Protein AF-A0A7S2VY07-F1 (afdb_monomer_lite)

Sequence (343 aa):
AQTAAVAPPAATREHVEETNREYEIMVRDHERALADALAREEQRKKDVAEFIALVCDGSYDGPERRRVKTSDDMFWIPCAWLESYLTDVDVDVPNAHAFNDVRCEHGNLDPIAAREKCTRVPAEAWNFIRGGVAGDVSGFRDSDICAECISAFAAARMAQLQVDSTRDIMRSTYAAWTRAEIGDKTHAEFLASGAVRHVATSFLQRWLKWDSSKASFNWGLGPTKPIACQHDMLRPNAPTTLIPHVMFCHFRDSAPAETVLVHDFALETSAVCEMCCEERSVHASVVKAQDTELLRLVQAAPSIVTREPVIVVVGNAYVGLSSRFIEEWRAYVTNVRRQSNIL

Radius of gyration: 42.51 Å; chains: 1; bounding box: 115×39×119 Å

Structure (mmCIF, N/CA/C/O backbone):
data_AF-A0A7S2VY07-F1
#
_entry.id   AF-A0A7S2VY07-F1
#
loop_
_atom_site.group_PDB
_atom_site.id
_atom_site.type_symbol
_atom_site.label_atom_id
_atom_site.label_alt_id
_atom_site.label_comp_id
_atom_site.label_asym_id
_atom_site.label_entity_id
_atom_site.label_seq_id
_atom_site.pdbx_PDB_ins_code
_atom_site.Cartn_x
_atom_site.Cartn_y
_atom_site.Cartn_z
_atom_site.occupancy
_atom_site.B_iso_or_equiv
_atom_site.auth_seq_id
_atom_site.auth_comp_id
_atom_site.auth_asym_id
_atom_site.auth_atom_id
_atom_site.pdbx_PDB_model_num
ATOM 1 N N . ALA A 1 1 ? 81.105 5.060 -3.856 1.00 45.25 1 ALA A N 1
ATOM 2 C CA . ALA A 1 1 ? 80.903 4.350 -5.132 1.00 45.25 1 ALA A CA 1
ATOM 3 C C . ALA A 1 1 ? 79.582 4.824 -5.721 1.00 45.25 1 ALA A C 1
ATOM 5 O O . ALA A 1 1 ? 78.536 4.473 -5.196 1.00 45.25 1 ALA A O 1
ATOM 6 N N . GLN A 1 2 ? 79.631 5.721 -6.708 1.00 45.28 2 GLN A N 1
ATOM 7 C CA . GLN A 1 2 ? 78.449 6.140 -7.463 1.00 45.28 2 GLN A CA 1
ATOM 8 C C . GLN A 1 2 ? 78.191 5.069 -8.523 1.00 45.28 2 GLN A C 1
ATOM 10 O O . GLN A 1 2 ? 79.026 4.848 -9.397 1.00 45.28 2 GLN A O 1
ATOM 15 N N . THR A 1 3 ? 77.081 4.350 -8.397 1.00 44.91 3 THR A N 1
ATOM 16 C CA . THR A 1 3 ? 76.608 3.398 -9.402 1.00 44.91 3 THR A CA 1
ATOM 17 C C . THR A 1 3 ? 76.177 4.178 -10.639 1.00 44.91 3 THR A C 1
ATOM 19 O O . THR A 1 3 ? 75.109 4.787 -10.651 1.00 44.91 3 THR A O 1
ATOM 22 N N . ALA A 1 4 ? 77.032 4.198 -11.661 1.00 53.72 4 ALA A N 1
ATOM 23 C CA . ALA A 1 4 ? 76.689 4.718 -12.975 1.00 53.72 4 ALA A CA 1
ATOM 24 C C . ALA A 1 4 ? 75.590 3.831 -13.576 1.00 53.72 4 ALA A C 1
ATOM 26 O O . ALA A 1 4 ? 75.801 2.637 -13.794 1.00 53.72 4 ALA A O 1
ATOM 27 N N . ALA A 1 5 ? 74.408 4.406 -13.795 1.00 55.03 5 ALA A N 1
ATOM 28 C CA . ALA A 1 5 ? 73.323 3.742 -14.499 1.00 55.03 5 ALA A CA 1
ATOM 29 C C . ALA A 1 5 ? 73.792 3.425 -15.926 1.00 55.03 5 ALA A C 1
ATOM 31 O O . ALA A 1 5 ? 74.046 4.327 -16.724 1.00 55.03 5 ALA A O 1
ATOM 32 N N . VAL A 1 6 ? 73.963 2.137 -16.219 1.00 61.22 6 VAL A N 1
ATOM 33 C CA . VAL A 1 6 ? 74.302 1.651 -17.556 1.00 61.22 6 VAL A CA 1
ATOM 34 C C . VAL A 1 6 ? 73.111 1.952 -18.462 1.00 61.22 6 VAL A C 1
ATOM 36 O O . VAL A 1 6 ? 72.011 1.454 -18.226 1.00 61.22 6 VAL A O 1
ATOM 39 N N . ALA A 1 7 ? 73.318 2.808 -19.464 1.00 60.78 7 ALA A N 1
ATOM 40 C CA . ALA A 1 7 ? 72.291 3.115 -20.448 1.00 60.78 7 ALA A CA 1
ATOM 41 C C . ALA A 1 7 ? 71.903 1.829 -21.206 1.00 60.78 7 ALA A C 1
ATOM 43 O O . ALA A 1 7 ? 72.795 1.054 -21.569 1.00 60.78 7 ALA A O 1
ATOM 44 N N . PRO A 1 8 ? 70.602 1.576 -21.434 1.00 61.97 8 PRO A N 1
ATOM 45 C CA . PRO A 1 8 ? 70.158 0.367 -22.112 1.00 61.97 8 PRO A CA 1
ATOM 46 C C . PRO A 1 8 ? 70.745 0.283 -23.534 1.00 61.97 8 PRO A C 1
ATOM 48 O O . PRO A 1 8 ? 70.949 1.322 -24.172 1.00 61.97 8 PRO A O 1
ATOM 51 N N . PRO A 1 9 ? 71.014 -0.933 -24.051 1.00 72.06 9 PRO A N 1
ATOM 52 C CA . PRO A 1 9 ? 71.515 -1.133 -25.410 1.00 72.06 9 PRO A CA 1
ATOM 53 C C . PRO A 1 9 ? 70.635 -0.419 -26.447 1.00 72.06 9 PRO A C 1
ATOM 55 O O . PRO A 1 9 ? 69.409 -0.429 -26.326 1.00 72.06 9 PRO A O 1
ATOM 58 N N . ALA A 1 10 ? 71.241 0.168 -27.483 1.00 69.19 10 ALA A N 1
ATOM 59 C CA . ALA A 1 10 ? 70.529 0.954 -28.500 1.00 69.19 10 ALA A CA 1
ATOM 60 C C . ALA A 1 10 ? 69.347 0.197 -29.145 1.00 69.19 10 ALA A C 1
ATOM 62 O O . ALA A 1 10 ? 68.280 0.777 -29.317 1.00 69.19 10 ALA A O 1
ATOM 63 N N . ALA A 1 11 ? 69.497 -1.111 -29.381 1.00 67.56 11 ALA A N 1
ATOM 64 C CA . ALA A 1 11 ? 68.447 -1.973 -29.931 1.00 67.56 11 ALA A CA 1
ATOM 65 C C . ALA A 1 11 ? 67.203 -2.085 -29.023 1.00 67.56 11 ALA A C 1
ATOM 67 O O . ALA A 1 11 ? 66.073 -2.089 -29.498 1.00 67.56 11 ALA A O 1
ATOM 68 N N . THR A 1 12 ? 67.388 -2.122 -27.699 1.00 71.44 12 THR A N 1
ATOM 69 C CA . THR A 1 12 ? 66.274 -2.115 -26.730 1.00 71.44 12 THR A CA 1
ATOM 70 C C . THR A 1 12 ? 65.539 -0.779 -26.705 1.00 71.44 12 THR A C 1
ATOM 72 O O . THR A 1 12 ? 64.337 -0.747 -26.470 1.00 71.44 12 THR A O 1
ATOM 75 N N . ARG A 1 13 ? 66.246 0.329 -26.948 1.00 77.12 13 ARG A N 1
ATOM 76 C CA . ARG A 1 13 ? 65.636 1.660 -27.010 1.00 77.12 13 ARG A CA 1
ATOM 77 C C . ARG A 1 13 ? 64.812 1.839 -28.287 1.00 77.12 13 ARG A C 1
ATOM 79 O O . ARG A 1 13 ? 63.708 2.358 -28.211 1.00 77.12 13 ARG A O 1
ATOM 86 N N . GLU A 1 14 ? 65.317 1.361 -29.419 1.00 83.50 14 GLU A N 1
ATOM 87 C CA . GLU A 1 14 ? 64.608 1.388 -30.703 1.00 83.50 14 GLU A CA 1
ATOM 88 C C . GLU A 1 14 ? 63.307 0.572 -30.660 1.00 83.50 14 GLU A C 1
ATOM 90 O O . GLU A 1 14 ? 62.260 1.078 -31.049 1.00 83.50 14 GLU A O 1
ATOM 95 N N . HIS A 1 15 ? 63.336 -0.630 -30.075 1.00 82.75 15 HIS A N 1
ATOM 96 C CA . HIS A 1 15 ? 62.138 -1.461 -29.910 1.00 82.75 15 HIS A CA 1
ATOM 97 C C . HIS A 1 15 ? 61.072 -0.816 -29.007 1.00 82.75 15 HIS A C 1
ATOM 99 O O . HIS A 1 15 ? 59.877 -0.888 -29.292 1.00 82.75 15 HIS A O 1
ATOM 105 N N . VAL A 1 16 ? 61.492 -0.145 -27.928 1.00 82.94 16 VAL A N 1
ATOM 106 C CA . VAL A 1 16 ? 60.577 0.616 -27.060 1.00 82.94 16 VAL A CA 1
ATOM 107 C C . VAL A 1 16 ? 59.991 1.818 -27.805 1.00 82.94 16 VAL A C 1
ATOM 109 O O . VAL A 1 16 ? 58.803 2.095 -27.677 1.00 82.94 16 VAL A O 1
ATOM 112 N N . GLU A 1 17 ? 60.794 2.524 -28.604 1.00 87.81 17 GLU A N 1
ATOM 113 C CA . GLU A 1 17 ? 60.323 3.647 -29.421 1.00 87.81 17 GLU A CA 1
ATOM 114 C C . GLU A 1 17 ? 59.336 3.193 -30.514 1.00 87.81 17 GLU A C 1
ATOM 116 O O . GLU A 1 17 ? 58.351 3.885 -30.760 1.00 87.81 17 GLU A O 1
ATOM 121 N N . GLU A 1 18 ? 59.548 2.029 -31.132 1.00 90.38 18 GLU A N 1
ATOM 122 C CA . GLU A 1 18 ? 58.620 1.414 -32.092 1.00 90.38 18 GLU A CA 1
ATOM 123 C C . GLU A 1 18 ? 57.301 0.996 -31.429 1.00 90.38 18 GLU A C 1
ATOM 125 O O . GLU A 1 18 ? 56.233 1.420 -31.868 1.00 90.38 18 GLU A O 1
ATOM 130 N N . THR A 1 19 ? 57.373 0.283 -30.302 1.00 89.06 19 THR A N 1
ATOM 131 C CA . THR A 1 19 ? 56.190 -0.132 -29.527 1.00 89.06 19 THR A CA 1
ATOM 132 C C . THR A 1 19 ? 55.370 1.077 -29.063 1.00 89.06 19 THR A C 1
ATOM 134 O O . THR A 1 19 ? 54.141 1.071 -29.127 1.00 89.06 19 THR A O 1
ATOM 137 N N . ASN A 1 20 ? 56.033 2.156 -28.635 1.00 90.81 20 ASN A N 1
ATOM 138 C CA . ASN A 1 20 ? 55.348 3.391 -28.256 1.00 90.81 20 ASN A CA 1
ATOM 139 C C . ASN A 1 20 ? 54.635 4.038 -29.453 1.00 90.81 20 ASN A C 1
ATOM 141 O O . ASN A 1 20 ? 53.517 4.520 -29.295 1.00 90.81 20 ASN A O 1
ATOM 145 N N . ARG A 1 21 ? 55.229 4.018 -30.656 1.00 92.75 21 ARG A N 1
ATOM 146 C CA . ARG A 1 21 ? 54.566 4.524 -31.873 1.00 92.75 21 ARG A CA 1
ATOM 147 C C . ARG A 1 21 ? 53.347 3.687 -32.245 1.00 92.75 21 ARG A C 1
ATOM 149 O O . ARG A 1 21 ? 52.322 4.259 -32.602 1.00 92.75 21 ARG A O 1
ATOM 156 N N . GLU A 1 22 ? 53.438 2.363 -32.152 1.00 92.25 22 GLU A N 1
ATOM 157 C CA . GLU A 1 22 ? 52.293 1.472 -32.379 1.00 92.25 22 GLU A CA 1
ATOM 158 C C . GLU A 1 22 ? 51.171 1.748 -31.375 1.00 92.25 22 GLU A C 1
ATOM 160 O O . GLU A 1 22 ? 50.008 1.873 -31.760 1.00 92.25 22 GLU A O 1
ATOM 165 N N . TYR A 1 23 ? 51.518 1.938 -30.100 1.00 91.81 23 TYR A N 1
ATOM 166 C CA . TYR A 1 23 ? 50.556 2.301 -29.065 1.00 91.81 23 TYR A CA 1
ATOM 167 C C . TYR A 1 23 ? 49.892 3.655 -29.339 1.00 91.81 23 TYR A C 1
ATOM 169 O O . TYR A 1 23 ? 48.673 3.773 -29.244 1.00 91.81 23 TYR A O 1
ATOM 177 N N . GLU A 1 24 ? 50.655 4.671 -29.746 1.00 93.56 24 GLU A N 1
ATOM 178 C CA . GLU A 1 24 ? 50.097 5.970 -30.131 1.00 93.56 24 GLU A CA 1
ATOM 179 C C . GLU A 1 24 ? 49.146 5.878 -31.331 1.00 93.56 24 GLU A C 1
ATOM 181 O O . GLU A 1 24 ? 48.150 6.600 -31.374 1.00 93.56 24 GLU A O 1
ATOM 186 N N . ILE A 1 25 ? 49.438 5.011 -32.306 1.00 93.19 25 ILE A N 1
ATOM 187 C CA . ILE A 1 25 ? 48.549 4.764 -33.448 1.00 93.19 25 ILE A CA 1
ATOM 188 C C . ILE A 1 25 ? 47.255 4.102 -32.965 1.00 93.19 25 ILE A C 1
ATOM 190 O O . ILE A 1 25 ? 46.179 4.610 -33.272 1.00 93.19 25 ILE A O 1
ATOM 194 N N . MET A 1 26 ? 47.344 3.048 -32.147 1.00 90.94 26 MET A N 1
ATOM 195 C CA . MET A 1 26 ? 46.163 2.383 -31.585 1.00 90.94 26 MET A CA 1
ATOM 196 C C . MET A 1 26 ? 45.294 3.335 -30.758 1.00 90.94 26 MET A C 1
ATOM 198 O O . MET A 1 26 ? 44.072 3.299 -30.878 1.00 90.94 26 MET A O 1
ATOM 202 N N . VAL A 1 27 ? 45.901 4.205 -29.943 1.00 91.56 27 VAL A N 1
ATOM 203 C CA . VAL A 1 27 ? 45.165 5.207 -29.157 1.00 91.56 27 VAL A CA 1
ATOM 204 C C . VAL A 1 27 ? 44.449 6.191 -30.078 1.00 91.56 27 VAL A C 1
ATOM 206 O O . VAL A 1 27 ? 43.255 6.408 -29.905 1.00 91.56 27 VAL A O 1
ATOM 209 N N . ARG A 1 28 ? 45.123 6.729 -31.104 1.00 92.69 28 ARG A N 1
ATOM 210 C CA . ARG A 1 28 ? 44.494 7.649 -32.070 1.00 92.69 28 ARG A CA 1
ATOM 211 C C . ARG A 1 28 ? 43.379 6.988 -32.879 1.00 92.69 28 ARG A C 1
ATOM 213 O O . ARG A 1 28 ? 42.402 7.647 -33.234 1.00 92.69 28 ARG A O 1
ATOM 220 N N . ASP A 1 29 ? 43.520 5.709 -33.207 1.00 91.94 29 ASP A N 1
ATOM 221 C CA . ASP A 1 29 ? 42.485 4.945 -33.906 1.00 91.94 29 ASP A CA 1
ATOM 222 C C . ASP A 1 29 ? 41.286 4.677 -32.994 1.00 91.94 29 ASP A C 1
ATOM 224 O O . ASP A 1 29 ? 40.144 4.845 -33.420 1.00 91.94 29 ASP A O 1
ATOM 228 N N . HIS A 1 30 ? 41.531 4.358 -31.722 1.00 87.88 30 HIS A N 1
ATOM 229 C CA . HIS A 1 30 ? 40.484 4.199 -30.719 1.00 87.88 30 HIS A CA 1
ATOM 230 C C . HIS A 1 30 ? 39.742 5.514 -30.440 1.00 87.88 30 HIS A C 1
ATOM 232 O O . HIS A 1 30 ? 38.514 5.529 -30.419 1.00 87.88 30 HIS A O 1
ATOM 238 N N . GLU A 1 31 ? 40.461 6.629 -30.289 1.00 90.69 31 GLU A N 1
ATOM 239 C CA . GLU A 1 31 ? 39.874 7.961 -30.096 1.00 90.69 31 GLU A CA 1
ATOM 240 C C . GLU A 1 31 ? 39.005 8.381 -31.288 1.00 90.69 31 GLU A C 1
ATOM 242 O O . GLU A 1 31 ? 37.910 8.911 -31.095 1.00 90.69 31 GLU A O 1
ATOM 247 N N . ARG A 1 32 ? 39.450 8.101 -32.522 1.00 90.88 32 ARG A N 1
ATOM 248 C CA . ARG A 1 32 ? 38.643 8.336 -33.730 1.00 90.88 32 ARG A CA 1
ATOM 249 C C . ARG A 1 32 ? 37.395 7.462 -33.763 1.00 90.88 32 ARG A C 1
ATOM 251 O O . ARG A 1 32 ? 36.308 7.983 -33.983 1.00 90.88 32 ARG A O 1
ATOM 258 N N . ALA A 1 33 ? 37.534 6.164 -33.493 1.00 86.00 33 ALA A N 1
ATOM 259 C CA . ALA A 1 33 ? 36.398 5.248 -33.450 1.00 86.00 33 ALA A CA 1
ATOM 260 C C . ALA A 1 33 ? 35.363 5.661 -32.388 1.00 86.00 33 ALA A C 1
ATOM 262 O O . ALA A 1 33 ? 34.161 5.601 -32.646 1.00 86.00 33 ALA A O 1
ATOM 263 N N . LEU A 1 34 ? 35.822 6.129 -31.222 1.00 86.19 34 LEU A N 1
ATOM 264 C CA . LEU A 1 34 ? 34.963 6.642 -30.156 1.00 86.19 34 LEU A CA 1
ATOM 265 C C . LEU A 1 34 ? 34.236 7.927 -30.578 1.00 86.19 34 LEU A C 1
ATOM 267 O O . LEU A 1 34 ? 33.032 8.043 -30.361 1.00 86.19 34 LEU A O 1
ATOM 271 N N . ALA A 1 35 ? 34.939 8.876 -31.202 1.00 87.38 35 ALA A N 1
ATOM 272 C CA . ALA A 1 35 ? 34.332 10.110 -31.698 1.00 87.38 35 ALA A CA 1
ATOM 273 C C . ALA A 1 35 ? 33.261 9.835 -32.769 1.00 87.38 35 ALA A C 1
ATOM 275 O O . ALA A 1 35 ? 32.173 10.409 -32.714 1.00 87.38 35 ALA A O 1
ATOM 276 N N . ASP A 1 36 ? 33.537 8.914 -33.696 1.00 86.31 36 ASP A N 1
ATOM 277 C CA . ASP A 1 36 ? 32.582 8.503 -34.726 1.00 86.31 36 ASP A CA 1
ATOM 278 C C . ASP A 1 36 ? 31.354 7.806 -34.117 1.00 86.31 36 ASP A C 1
ATOM 280 O O . ASP A 1 36 ? 30.229 8.043 -34.559 1.00 86.31 36 ASP A O 1
ATOM 284 N N . ALA A 1 37 ? 31.541 6.969 -33.090 1.00 82.44 37 ALA A N 1
ATOM 285 C CA . ALA A 1 37 ? 30.440 6.318 -32.381 1.00 82.44 37 ALA A CA 1
ATOM 286 C C . ALA A 1 37 ? 29.533 7.338 -31.669 1.00 82.44 37 ALA A C 1
ATOM 288 O O . ALA A 1 37 ? 28.316 7.297 -31.851 1.00 82.44 37 ALA A O 1
ATOM 289 N N . LEU A 1 38 ? 30.118 8.301 -30.946 1.00 84.44 38 LEU A N 1
ATOM 290 C CA . LEU A 1 38 ? 29.376 9.374 -30.271 1.00 84.44 38 LEU A CA 1
ATOM 291 C C . LEU A 1 38 ? 28.613 10.266 -31.263 1.00 84.44 38 LEU A C 1
ATOM 293 O O . LEU A 1 38 ? 27.472 10.644 -31.008 1.00 84.44 38 LEU A O 1
ATOM 297 N N . ALA A 1 39 ? 29.204 10.574 -32.421 1.00 85.38 39 ALA A N 1
ATOM 298 C CA . ALA A 1 39 ? 28.528 11.349 -33.460 1.00 85.38 39 ALA A CA 1
ATOM 299 C C . ALA A 1 39 ? 27.317 10.599 -34.045 1.00 85.38 39 ALA A C 1
ATOM 301 O O . ALA A 1 39 ? 26.263 11.200 -34.269 1.00 85.38 39 ALA A O 1
ATOM 302 N N . ARG A 1 40 ? 27.437 9.280 -34.259 1.00 83.50 40 ARG A N 1
ATOM 303 C CA . ARG A 1 40 ? 26.313 8.433 -34.695 1.00 83.50 40 ARG A CA 1
ATOM 304 C C . ARG A 1 40 ? 25.205 8.370 -33.643 1.00 83.50 40 ARG A C 1
ATOM 306 O O . ARG A 1 40 ? 24.032 8.432 -34.004 1.00 83.50 40 ARG A O 1
ATOM 313 N N . GLU A 1 41 ? 25.572 8.269 -32.369 1.00 82.62 41 GLU A N 1
ATOM 314 C CA . GLU A 1 41 ? 24.640 8.291 -31.239 1.00 82.62 41 GLU A CA 1
ATOM 315 C C . GLU A 1 41 ? 23.845 9.606 -31.202 1.00 82.62 41 GLU A C 1
ATOM 317 O O . GLU A 1 41 ? 22.613 9.605 -31.162 1.00 82.62 41 GLU A O 1
ATOM 322 N N . GLU A 1 42 ? 24.541 10.743 -31.269 1.00 85.25 42 GLU A N 1
ATOM 323 C CA . GLU A 1 42 ? 23.912 12.063 -31.246 1.00 85.25 42 GLU A CA 1
ATOM 324 C C . GLU A 1 42 ? 22.983 12.273 -32.448 1.00 85.25 42 GLU A C 1
ATOM 326 O O . GLU A 1 42 ? 21.879 12.803 -32.291 1.00 85.25 42 GLU A O 1
ATOM 331 N N . GLN A 1 43 ? 23.390 11.818 -33.636 1.00 84.00 43 GLN A N 1
ATOM 332 C CA . GLN A 1 43 ? 22.547 11.885 -34.825 1.00 84.00 43 GLN A CA 1
ATOM 333 C C . GLN A 1 43 ? 21.283 11.032 -34.668 1.00 84.00 43 GLN A C 1
ATOM 335 O O . GLN A 1 43 ? 20.186 11.530 -34.903 1.00 84.00 43 GLN A O 1
ATOM 340 N N . ARG A 1 44 ? 21.401 9.792 -34.177 1.00 81.56 44 ARG A N 1
ATOM 341 C CA . ARG A 1 44 ? 20.243 8.912 -33.948 1.00 81.56 44 ARG A CA 1
ATOM 342 C C . ARG A 1 44 ? 19.260 9.518 -32.943 1.00 81.56 44 ARG A C 1
ATOM 344 O O . ARG A 1 44 ? 18.051 9.476 -33.164 1.00 81.56 44 ARG A O 1
ATOM 351 N N . LYS A 1 45 ? 19.762 10.124 -31.860 1.00 81.94 45 LYS A N 1
ATOM 352 C CA . LYS A 1 45 ? 18.930 10.856 -30.888 1.00 81.94 45 LYS A CA 1
ATOM 353 C C . LYS A 1 45 ? 18.176 12.013 -31.537 1.00 81.94 45 LYS A C 1
ATOM 355 O O . LYS A 1 45 ? 16.990 12.180 -31.258 1.00 81.94 45 LYS A O 1
ATOM 360 N N . LYS A 1 46 ? 18.843 12.788 -32.399 1.00 83.94 46 LYS A N 1
ATOM 361 C CA . LYS A 1 46 ? 18.215 13.887 -33.147 1.00 83.94 46 LYS A CA 1
ATOM 362 C C . LYS A 1 46 ? 17.137 13.374 -34.095 1.00 83.94 46 LYS A C 1
ATOM 364 O O . LYS A 1 46 ? 16.020 13.870 -34.018 1.00 83.94 46 LYS A O 1
ATOM 369 N N . ASP A 1 47 ? 17.428 12.344 -34.885 1.00 82.44 47 ASP A N 1
ATOM 370 C CA . ASP A 1 47 ? 16.488 11.780 -35.860 1.00 82.44 47 ASP A CA 1
ATOM 371 C C . ASP A 1 47 ? 15.211 11.258 -35.181 1.00 82.44 47 ASP A C 1
ATOM 373 O O . ASP A 1 47 ? 14.097 11.541 -35.621 1.00 82.44 47 ASP A O 1
ATOM 377 N N . VAL A 1 48 ? 15.355 10.529 -34.066 1.00 80.12 48 VAL A N 1
ATOM 378 C CA . VAL A 1 48 ? 14.209 10.011 -33.301 1.00 80.12 48 VAL A CA 1
ATOM 379 C C . VAL A 1 48 ? 13.412 11.150 -32.663 1.00 80.12 48 VAL A C 1
ATOM 381 O O . VAL A 1 48 ? 12.183 11.142 -32.730 1.00 80.12 48 VAL A O 1
ATOM 384 N N . ALA A 1 49 ? 14.081 12.138 -32.066 1.00 78.69 49 ALA A N 1
ATOM 385 C CA . ALA A 1 49 ? 13.409 13.279 -31.449 1.00 78.69 49 ALA A CA 1
ATOM 386 C C . ALA A 1 49 ? 12.652 14.133 -32.481 1.00 78.69 49 ALA A C 1
ATOM 388 O O . ALA A 1 49 ? 11.503 14.502 -32.241 1.00 78.69 49 ALA A O 1
ATOM 389 N N . GLU A 1 50 ? 13.263 14.407 -33.636 1.00 78.50 50 GLU A N 1
ATOM 390 C CA . GLU A 1 50 ? 12.659 15.156 -34.742 1.00 78.50 50 GLU A CA 1
ATOM 391 C C . GLU A 1 50 ? 11.467 14.401 -35.334 1.00 78.50 50 GLU A C 1
ATOM 393 O O . GLU A 1 50 ? 10.414 14.996 -35.561 1.00 78.50 50 GLU A O 1
ATOM 398 N N . PHE A 1 51 ? 11.579 13.080 -35.499 1.00 76.75 51 PHE A N 1
ATOM 399 C CA . PHE A 1 51 ? 10.474 12.260 -35.983 1.00 76.75 51 PHE A CA 1
ATOM 400 C C . PHE A 1 51 ? 9.308 12.209 -34.990 1.00 76.75 51 PHE A C 1
ATOM 402 O O . PHE A 1 51 ? 8.157 12.378 -35.387 1.00 76.75 51 PHE A O 1
ATOM 409 N N . ILE A 1 52 ? 9.581 12.024 -33.693 1.00 69.38 52 ILE A N 1
ATOM 410 C CA . ILE A 1 52 ? 8.537 12.053 -32.657 1.00 69.38 52 ILE A CA 1
ATOM 411 C C . ILE A 1 52 ? 7.864 13.427 -32.624 1.00 69.38 52 ILE A C 1
ATOM 413 O O . ILE A 1 52 ? 6.638 13.487 -32.601 1.00 69.38 52 ILE A O 1
ATOM 417 N N . ALA A 1 53 ? 8.629 14.521 -32.677 1.00 70.62 53 ALA A N 1
ATOM 418 C CA . ALA A 1 53 ? 8.075 15.872 -32.734 1.00 70.62 53 ALA A CA 1
ATOM 419 C C . ALA A 1 53 ? 7.197 16.074 -33.982 1.00 70.62 53 ALA A C 1
ATOM 421 O O . ALA A 1 53 ? 6.078 16.566 -33.873 1.00 70.62 53 ALA A O 1
ATOM 422 N N . LEU A 1 54 ? 7.647 15.611 -35.152 1.00 67.44 54 LEU A N 1
ATOM 423 C CA . LEU A 1 54 ? 6.876 15.647 -36.398 1.00 67.44 54 LEU A CA 1
ATOM 424 C C . LEU A 1 54 ? 5.546 14.889 -36.279 1.00 67.44 54 LEU A C 1
ATOM 426 O O . LEU A 1 54 ? 4.504 15.398 -36.700 1.00 67.44 54 LEU A O 1
ATOM 430 N N . VAL A 1 55 ? 5.568 13.680 -35.719 1.00 64.94 55 VAL A N 1
ATOM 431 C CA . VAL A 1 55 ? 4.364 12.854 -35.575 1.00 64.94 55 VAL A CA 1
ATOM 432 C C . VAL A 1 55 ? 3.424 13.430 -34.510 1.00 64.94 55 VAL A C 1
ATOM 434 O O . VAL A 1 55 ? 2.217 13.422 -34.721 1.00 64.94 55 VAL A O 1
ATOM 437 N N . CYS A 1 56 ? 3.942 13.971 -33.405 1.00 62.38 56 CYS A N 1
ATOM 438 C CA . CYS A 1 56 ? 3.128 14.506 -32.309 1.00 62.38 56 CYS A CA 1
ATOM 439 C C . CYS A 1 56 ? 2.539 15.903 -32.589 1.00 62.38 56 CYS A C 1
ATOM 441 O O . CYS A 1 56 ? 1.404 16.152 -32.188 1.00 62.38 56 CYS A O 1
ATOM 443 N N . ASP A 1 57 ? 3.253 16.788 -33.295 1.00 55.69 57 ASP A N 1
ATOM 444 C CA . ASP A 1 57 ? 2.799 18.165 -33.573 1.00 55.69 57 ASP A CA 1
ATOM 445 C C . ASP A 1 57 ? 2.151 18.337 -34.960 1.00 55.69 57 ASP A C 1
ATOM 447 O O . ASP A 1 57 ? 1.640 19.409 -35.290 1.00 55.69 57 ASP A O 1
ATOM 451 N N . GLY A 1 58 ? 2.160 17.304 -35.812 1.00 51.31 58 GLY A N 1
ATOM 452 C CA . GLY A 1 58 ? 1.560 17.356 -37.151 1.00 51.31 58 GLY A CA 1
ATOM 453 C C . GLY A 1 58 ? 2.180 18.402 -38.093 1.00 51.31 58 GLY A C 1
ATOM 454 O O . GLY A 1 58 ? 1.573 18.740 -39.112 1.00 51.31 58 GLY A O 1
ATOM 455 N N . SER A 1 59 ? 3.369 18.922 -37.772 1.00 45.31 59 SER A N 1
ATOM 456 C CA . SER A 1 59 ? 3.995 20.057 -38.457 1.00 45.31 59 SER A CA 1
ATOM 457 C C . SER A 1 59 ? 5.492 19.828 -38.677 1.00 45.31 59 SER A C 1
ATOM 459 O O . SER A 1 59 ? 6.328 20.354 -37.948 1.00 45.31 59 SER A O 1
ATOM 461 N N . TYR A 1 60 ? 5.834 19.090 -39.734 1.00 40.94 60 TYR A N 1
ATOM 462 C CA . TYR A 1 60 ? 7.166 19.145 -40.340 1.00 40.94 60 TYR A CA 1
ATOM 463 C C . TYR A 1 60 ? 7.061 19.668 -41.771 1.00 40.94 60 TYR A C 1
ATOM 465 O O . TYR A 1 60 ? 6.430 19.041 -42.625 1.00 40.94 60 TYR A O 1
ATOM 473 N N . ASP A 1 61 ? 7.700 20.809 -42.026 1.00 38.31 61 ASP A N 1
ATOM 474 C CA . ASP A 1 61 ? 7.811 21.461 -43.338 1.00 38.31 61 ASP A CA 1
ATOM 475 C C . ASP A 1 61 ? 9.068 20.962 -44.085 1.00 38.31 61 ASP A C 1
ATOM 477 O O . ASP A 1 61 ? 9.936 21.724 -44.509 1.00 38.31 61 ASP A O 1
ATOM 481 N N . GLY A 1 62 ? 9.176 19.640 -44.239 1.00 46.66 62 GLY A N 1
ATOM 482 C CA . GLY A 1 62 ? 10.141 18.995 -45.135 1.00 46.66 62 GLY A CA 1
ATOM 483 C C . GLY A 1 62 ? 9.588 18.849 -46.565 1.00 46.66 62 GLY A C 1
ATOM 484 O O . GLY A 1 62 ? 8.368 18.799 -46.754 1.00 46.66 62 GLY A O 1
ATOM 485 N N . PRO A 1 63 ? 10.448 18.758 -47.601 1.00 37.50 63 PRO A N 1
ATOM 486 C CA . PRO A 1 63 ? 10.047 18.938 -49.001 1.00 37.50 63 PRO A CA 1
ATOM 487 C C . PRO A 1 63 ? 9.202 17.803 -49.613 1.00 37.50 63 PRO A C 1
ATOM 489 O O . PRO A 1 63 ? 8.709 17.959 -50.729 1.00 37.50 63 PRO A O 1
ATOM 492 N N . GLU A 1 64 ? 8.946 16.702 -48.901 1.00 43.12 64 GLU A N 1
ATOM 493 C CA . GLU A 1 64 ? 8.057 15.630 -49.364 1.00 43.12 64 GLU A CA 1
ATOM 494 C C . GLU A 1 64 ? 6.857 15.450 -48.430 1.00 43.12 64 GLU A C 1
ATOM 496 O O . GLU A 1 64 ? 6.910 14.820 -47.376 1.00 43.12 64 GLU A O 1
ATOM 501 N N . ARG A 1 65 ? 5.720 16.012 -48.852 1.00 38.44 65 ARG A N 1
ATOM 502 C CA . ARG A 1 65 ? 4.433 15.921 -48.158 1.00 38.44 65 ARG A CA 1
ATOM 503 C C . ARG A 1 65 ? 3.934 14.473 -48.104 1.00 38.44 65 ARG A C 1
ATOM 505 O O . ARG A 1 65 ? 3.219 14.025 -48.999 1.00 38.44 65 ARG A O 1
ATOM 512 N N . ARG A 1 66 ? 4.165 13.786 -46.991 1.00 44.12 66 ARG A N 1
ATOM 513 C CA . ARG A 1 66 ? 3.215 12.797 -46.464 1.00 44.12 66 ARG A CA 1
ATOM 514 C C . ARG A 1 66 ? 2.722 13.318 -45.123 1.00 44.12 66 ARG A C 1
ATOM 516 O O . ARG A 1 66 ? 3.456 13.286 -44.147 1.00 44.12 66 ARG A O 1
ATOM 523 N N . ARG A 1 67 ? 1.479 13.820 -45.073 1.00 42.84 67 ARG A N 1
ATOM 524 C CA . ARG A 1 67 ? 0.803 14.047 -43.788 1.00 42.84 67 ARG A CA 1
ATOM 525 C C . ARG A 1 67 ? 0.755 12.697 -43.085 1.00 42.84 67 ARG A C 1
ATOM 527 O O . ARG A 1 67 ? 0.031 11.811 -43.543 1.00 42.84 67 ARG A O 1
ATOM 534 N N . VAL A 1 68 ? 1.538 12.532 -42.027 1.00 48.50 68 VAL A N 1
ATOM 535 C CA . VAL A 1 68 ? 1.385 11.388 -41.138 1.00 48.50 68 VAL A CA 1
ATOM 536 C C . VAL A 1 68 ? 0.061 11.616 -40.424 1.00 48.50 68 VAL A C 1
ATOM 538 O O . VAL A 1 68 ? -0.097 12.558 -39.655 1.00 48.50 68 VAL A O 1
ATOM 541 N N . LYS A 1 69 ? -0.951 10.839 -40.799 1.00 45.81 69 LYS A N 1
ATOM 542 C CA . LYS A 1 69 ? -2.226 10.824 -40.094 1.00 45.81 69 LYS A CA 1
ATOM 543 C C . LYS A 1 69 ? -1.916 10.164 -38.754 1.00 45.81 69 LYS A C 1
ATOM 545 O O . LYS A 1 69 ? -1.639 8.975 -38.767 1.00 45.81 69 LYS A O 1
ATOM 550 N N . THR A 1 70 ? -1.885 10.921 -37.661 1.00 50.94 70 THR A N 1
ATOM 551 C CA . THR A 1 70 ? -1.684 10.360 -36.320 1.00 50.94 70 THR A CA 1
ATOM 552 C C . THR A 1 70 ? -2.761 9.314 -36.083 1.00 50.94 70 THR A C 1
ATOM 554 O O . THR A 1 70 ? -3.946 9.655 -36.047 1.00 50.94 70 THR A O 1
ATOM 557 N N . SER A 1 71 ? -2.385 8.039 -36.024 1.00 55.38 71 SER A N 1
ATOM 558 C CA . SER A 1 71 ? -3.301 7.025 -35.521 1.00 55.38 71 SER A CA 1
ATOM 559 C C . SER A 1 71 ? -3.549 7.268 -34.029 1.00 55.38 71 SER A C 1
ATOM 561 O O . SER A 1 71 ? -2.655 7.711 -33.310 1.00 55.38 71 SER A O 1
ATOM 563 N N . ASP A 1 72 ? -4.762 6.973 -33.558 1.00 64.62 72 ASP A N 1
ATOM 564 C CA . ASP A 1 72 ? -5.086 6.998 -32.122 1.00 64.62 72 ASP A CA 1
ATOM 565 C C . ASP A 1 72 ? -4.401 5.840 -31.356 1.00 64.62 72 ASP A C 1
ATOM 567 O O . ASP A 1 72 ? -4.507 5.739 -30.133 1.00 64.62 72 ASP A O 1
ATOM 571 N N . ASP A 1 73 ? -3.691 4.958 -32.070 1.00 77.81 73 ASP A N 1
ATOM 572 C CA . ASP A 1 73 ? -2.988 3.809 -31.516 1.00 77.81 73 ASP A CA 1
ATOM 573 C C . ASP A 1 73 ? -1.664 4.253 -30.878 1.00 77.81 73 ASP A C 1
ATOM 575 O O . ASP A 1 73 ? -0.702 4.625 -31.555 1.00 77.81 73 ASP A O 1
ATOM 579 N N . MET A 1 74 ? -1.598 4.147 -29.552 1.00 84.06 74 MET A N 1
ATOM 580 C CA . MET A 1 74 ? -0.396 4.422 -28.769 1.00 84.06 74 MET A CA 1
ATOM 581 C C . MET A 1 74 ? 0.264 3.120 -28.310 1.00 84.06 74 MET A C 1
ATOM 583 O O . MET A 1 74 ? -0.404 2.130 -27.999 1.00 84.06 74 MET A O 1
ATOM 587 N N . PHE A 1 75 ? 1.591 3.146 -28.225 1.00 89.94 75 PHE A N 1
ATOM 588 C CA . PHE A 1 75 ? 2.412 2.056 -27.715 1.00 89.94 75 PHE A CA 1
ATOM 589 C C . PHE A 1 75 ? 3.172 2.483 -26.465 1.00 89.94 75 PHE A C 1
ATOM 591 O O . PHE A 1 75 ? 3.749 3.568 -26.421 1.00 89.94 75 PHE A O 1
ATOM 598 N N . TRP A 1 76 ? 3.216 1.601 -25.475 1.00 91.25 76 TRP A N 1
ATOM 599 C CA . TRP A 1 76 ? 4.067 1.698 -24.301 1.00 91.25 76 TRP A CA 1
ATOM 600 C C . TRP A 1 76 ? 5.408 1.032 -24.571 1.00 91.25 76 TRP A C 1
ATOM 602 O O . TRP A 1 76 ? 5.481 -0.139 -24.962 1.00 91.25 76 TRP A O 1
ATOM 612 N N . ILE A 1 77 ? 6.472 1.787 -24.322 1.00 90.69 77 ILE A N 1
ATOM 613 C CA . ILE A 1 77 ? 7.851 1.341 -24.494 1.00 90.69 77 ILE A CA 1
ATOM 614 C C . ILE A 1 77 ? 8.592 1.546 -23.172 1.00 90.69 77 ILE A C 1
ATOM 616 O O . ILE A 1 77 ? 8.545 2.656 -22.635 1.00 90.69 77 ILE A O 1
ATOM 620 N N . PRO A 1 78 ? 9.290 0.526 -22.639 1.00 92.50 78 PRO A N 1
ATOM 621 C CA . PRO A 1 78 ? 10.159 0.693 -21.480 1.00 92.50 78 PRO A CA 1
ATOM 622 C C 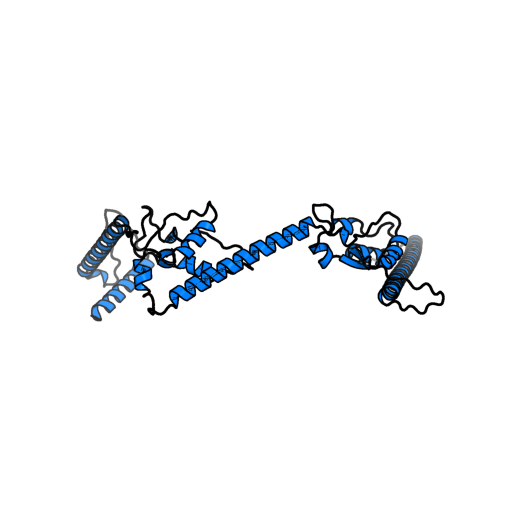. PRO A 1 78 ? 11.210 1.780 -21.727 1.00 92.50 78 PRO A C 1
ATOM 624 O O . PRO A 1 78 ? 11.962 1.706 -22.700 1.00 92.50 78 PRO A O 1
ATOM 627 N N . CYS A 1 79 ? 11.304 2.763 -20.831 1.00 90.56 79 CYS A N 1
ATOM 628 C CA . CYS A 1 79 ? 12.266 3.860 -20.953 1.00 90.56 79 CYS A CA 1
ATOM 629 C C . CYS A 1 79 ? 13.706 3.333 -20.998 1.00 90.56 79 CYS A C 1
ATOM 631 O O . CYS A 1 79 ? 14.477 3.765 -21.842 1.00 90.56 79 CYS A O 1
ATOM 633 N N . ALA A 1 80 ? 14.031 2.320 -20.188 1.00 89.12 80 ALA A N 1
ATOM 634 C CA . ALA A 1 80 ? 15.353 1.688 -20.181 1.00 89.12 80 ALA A CA 1
ATOM 635 C C . ALA A 1 80 ? 15.712 0.998 -21.511 1.00 89.12 80 ALA A C 1
ATOM 637 O O . ALA A 1 80 ? 16.881 0.951 -21.891 1.00 89.12 80 ALA A O 1
ATOM 638 N N . TRP A 1 81 ? 14.718 0.461 -22.231 1.00 90.38 81 TRP A N 1
ATOM 639 C CA . TRP A 1 81 ? 14.945 -0.078 -23.574 1.00 90.38 81 TRP A CA 1
ATOM 640 C C . TRP A 1 81 ? 15.206 1.048 -24.572 1.00 90.38 81 TRP A C 1
ATOM 642 O O . TRP A 1 81 ? 16.143 0.971 -25.362 1.00 90.38 81 TRP A O 1
ATOM 652 N N . LEU A 1 82 ? 14.387 2.103 -24.514 1.00 87.06 82 LEU A N 1
ATOM 653 C CA . LEU A 1 82 ? 14.503 3.249 -25.408 1.00 87.06 82 LEU A CA 1
ATOM 654 C C . LEU A 1 82 ? 15.833 3.988 -25.207 1.00 87.06 82 LEU A C 1
ATOM 656 O O . LEU A 1 82 ? 16.467 4.365 -26.182 1.00 87.06 82 LEU A O 1
ATOM 660 N N . GLU A 1 83 ? 16.282 4.147 -23.964 1.00 86.69 83 GLU A N 1
ATOM 661 C CA . GLU A 1 83 ? 17.588 4.721 -23.635 1.00 86.69 83 GLU A CA 1
ATOM 662 C C . GLU A 1 83 ? 18.724 3.901 -24.251 1.00 86.69 83 GLU A C 1
ATOM 664 O O . GLU A 1 83 ? 19.518 4.467 -24.996 1.00 86.69 83 GLU A O 1
ATOM 669 N N . SER A 1 84 ? 18.741 2.578 -24.045 1.00 85.31 84 SER A N 1
ATOM 670 C CA . SER A 1 84 ? 19.738 1.687 -24.664 1.00 85.31 84 SER A CA 1
ATOM 671 C C . SER A 1 84 ? 19.687 1.745 -26.194 1.00 85.31 84 SER A C 1
ATOM 673 O O . SER A 1 84 ? 20.725 1.808 -26.839 1.00 85.31 84 SER A O 1
ATOM 675 N N . TYR A 1 85 ? 18.501 1.817 -26.807 1.00 84.94 85 TYR A N 1
ATOM 676 C CA . TYR A 1 85 ? 18.377 1.963 -28.263 1.00 84.94 85 TYR A CA 1
ATOM 677 C C . TYR A 1 85 ? 19.004 3.263 -28.793 1.00 84.94 85 TYR A C 1
ATOM 679 O O . TYR A 1 85 ? 19.592 3.294 -29.882 1.00 84.94 85 TYR A O 1
ATOM 687 N N . LEU A 1 86 ? 18.864 4.346 -28.027 1.00 82.56 86 LEU A N 1
ATOM 688 C CA . LEU A 1 86 ? 19.394 5.655 -28.381 1.00 82.56 86 LEU A CA 1
ATOM 689 C C . LEU A 1 86 ? 20.901 5.776 -28.140 1.00 82.56 86 LEU A C 1
ATOM 691 O O . LEU A 1 86 ? 21.525 6.599 -28.805 1.00 82.56 86 LEU A O 1
ATOM 695 N N . THR A 1 87 ? 21.467 5.013 -27.202 1.00 79.06 87 THR A N 1
ATOM 696 C CA . THR A 1 87 ? 22.895 5.073 -26.851 1.00 79.06 87 THR A CA 1
ATOM 697 C C . THR A 1 87 ? 23.732 4.023 -27.576 1.00 79.06 87 THR A C 1
ATOM 699 O O . THR A 1 87 ? 24.847 4.303 -28.006 1.00 79.06 87 THR A O 1
ATOM 702 N N . ASP A 1 88 ? 23.194 2.819 -27.762 1.00 73.31 88 ASP A N 1
ATOM 703 C CA . ASP A 1 88 ? 23.965 1.661 -28.204 1.00 73.31 88 ASP A CA 1
ATOM 704 C C . ASP A 1 88 ? 23.847 1.491 -29.725 1.00 73.31 88 ASP A C 1
ATOM 706 O O . ASP A 1 88 ? 22.956 0.827 -30.261 1.00 73.31 88 ASP A O 1
ATOM 710 N N . VAL A 1 89 ? 24.759 2.141 -30.454 1.00 62.34 89 VAL A N 1
ATOM 711 C CA . VAL A 1 89 ? 24.754 2.169 -31.929 1.00 62.34 89 VAL A CA 1
ATOM 712 C C . VAL A 1 89 ? 25.083 0.806 -32.550 1.00 62.34 89 VAL A C 1
ATOM 714 O O . VAL A 1 89 ? 24.578 0.513 -33.635 1.00 62.34 89 VAL A O 1
ATOM 717 N N . ASP A 1 90 ? 25.857 -0.019 -31.839 1.00 61.97 90 ASP A N 1
ATOM 718 C CA . ASP A 1 90 ? 26.488 -1.243 -32.349 1.00 61.97 90 ASP A CA 1
ATOM 719 C C . ASP A 1 90 ? 25.853 -2.550 -31.817 1.00 61.97 90 ASP A C 1
ATOM 721 O O . ASP A 1 90 ? 26.411 -3.630 -32.006 1.00 61.97 90 ASP A O 1
ATOM 725 N N . VAL A 1 91 ? 24.704 -2.480 -31.130 1.00 62.19 91 VAL A N 1
ATOM 726 C CA . VAL A 1 91 ? 24.031 -3.658 -30.550 1.00 62.19 91 VAL A CA 1
ATOM 727 C C . VAL A 1 91 ? 22.836 -4.077 -31.412 1.00 62.19 91 VAL A C 1
ATOM 729 O O . VAL A 1 91 ? 21.939 -3.276 -31.663 1.00 62.19 91 VAL A O 1
ATOM 732 N N . ASP A 1 92 ? 22.796 -5.354 -31.814 1.00 62.78 92 ASP A N 1
ATOM 733 C CA . ASP A 1 92 ? 21.733 -5.919 -32.668 1.00 62.78 92 ASP A CA 1
ATOM 734 C C . ASP A 1 92 ? 20.331 -5.813 -32.035 1.00 62.78 92 ASP A C 1
ATOM 736 O O . ASP A 1 92 ? 19.344 -5.568 -32.732 1.00 62.78 92 ASP A O 1
ATOM 740 N N . VAL A 1 93 ? 20.242 -5.968 -30.705 1.00 65.31 93 VAL A N 1
ATOM 741 C CA . VAL A 1 93 ? 19.003 -5.822 -29.924 1.00 65.31 93 VAL A CA 1
ATOM 742 C C . VAL A 1 93 ? 19.280 -5.045 -28.628 1.00 65.31 93 VAL A C 1
ATOM 744 O O . VAL A 1 93 ? 19.904 -5.593 -27.715 1.00 65.31 93 VAL A O 1
ATOM 747 N N . PRO A 1 94 ? 18.792 -3.800 -28.498 1.00 70.50 94 PRO A N 1
ATOM 748 C CA . PRO A 1 94 ? 18.900 -3.028 -27.262 1.00 70.50 94 PRO A CA 1
ATOM 749 C C . PRO A 1 94 ? 18.206 -3.736 -26.097 1.00 70.50 94 PRO A C 1
ATOM 751 O O . PRO A 1 94 ? 17.183 -4.391 -26.307 1.00 70.50 94 PRO A O 1
ATOM 754 N N . ASN A 1 95 ? 18.760 -3.586 -24.889 1.00 76.44 95 ASN A N 1
ATOM 755 C CA . ASN A 1 95 ? 18.358 -4.197 -23.609 1.00 76.44 95 ASN A CA 1
ATOM 756 C C . ASN A 1 95 ? 17.049 -5.028 -23.624 1.00 76.44 95 ASN A C 1
ATOM 758 O O . ASN A 1 95 ? 16.007 -4.593 -23.125 1.00 76.44 95 ASN A O 1
ATOM 762 N N . ALA A 1 96 ? 17.097 -6.252 -24.162 1.00 73.75 96 ALA A N 1
ATOM 763 C CA . ALA A 1 96 ? 15.904 -7.077 -24.384 1.00 73.75 96 ALA A CA 1
ATOM 764 C C . ALA A 1 96 ? 15.135 -7.417 -23.090 1.00 73.75 96 ALA A C 1
ATOM 766 O O . ALA A 1 96 ? 13.934 -7.689 -23.123 1.00 73.75 96 ALA A O 1
ATOM 767 N N . HIS A 1 97 ? 15.807 -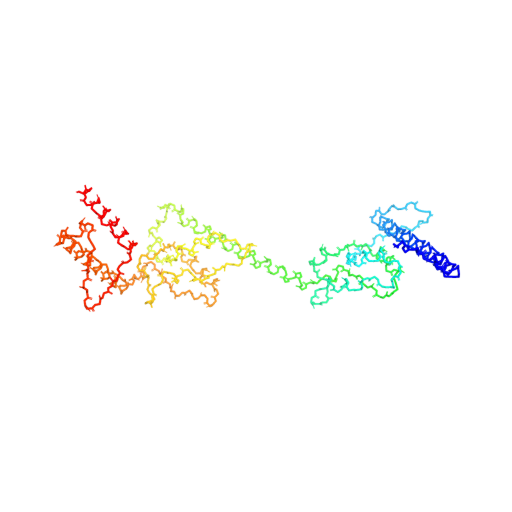7.371 -21.936 1.00 83.25 97 HIS A N 1
ATOM 768 C CA . HIS A 1 97 ? 15.214 -7.668 -20.633 1.00 83.25 97 HIS A CA 1
ATOM 769 C C . HIS A 1 97 ? 14.259 -6.579 -20.134 1.00 83.25 97 HIS A C 1
ATOM 771 O O . HIS A 1 97 ? 13.326 -6.893 -19.397 1.00 83.25 97 HIS A O 1
ATOM 777 N N . ALA A 1 98 ? 14.402 -5.335 -20.599 1.00 84.62 98 ALA A N 1
ATOM 778 C CA . ALA A 1 98 ? 13.568 -4.218 -20.158 1.00 84.62 98 ALA A CA 1
ATOM 779 C C . ALA A 1 98 ? 12.064 -4.425 -20.432 1.00 84.62 98 ALA A C 1
ATOM 781 O O . ALA A 1 98 ? 11.224 -3.904 -19.701 1.00 84.62 98 ALA A O 1
ATOM 782 N N . PHE A 1 99 ? 11.701 -5.215 -21.450 1.00 87.62 99 PHE A N 1
ATOM 783 C CA . PHE A 1 99 ? 10.305 -5.588 -21.711 1.00 87.62 99 PHE A CA 1
ATOM 784 C C . PHE A 1 99 ? 9.761 -6.632 -20.731 1.00 87.62 99 PHE A C 1
ATOM 786 O O . PHE A 1 99 ? 8.551 -6.688 -20.528 1.00 87.62 99 PHE A O 1
ATOM 793 N N . ASN A 1 100 ? 10.620 -7.451 -20.124 1.00 88.69 100 ASN A N 1
ATOM 794 C CA . ASN A 1 100 ? 10.216 -8.399 -19.085 1.00 88.69 100 ASN A CA 1
ATOM 795 C C . ASN A 1 100 ? 10.056 -7.696 -17.732 1.00 88.69 100 ASN A C 1
ATOM 797 O O . ASN A 1 100 ? 9.128 -8.015 -16.998 1.00 88.69 100 ASN A O 1
ATOM 801 N N . ASP A 1 101 ? 10.883 -6.687 -17.447 1.00 90.75 101 ASP A N 1
ATOM 802 C CA . ASP A 1 101 ? 10.859 -5.927 -16.185 1.00 90.75 101 ASP A CA 1
ATOM 803 C C . ASP A 1 101 ? 9.575 -5.113 -15.959 1.00 90.75 101 ASP A C 1
ATOM 805 O O . ASP A 1 101 ? 9.309 -4.645 -14.846 1.00 90.75 101 ASP A O 1
ATOM 809 N N . VAL A 1 102 ? 8.794 -4.902 -17.020 1.00 93.06 102 VAL A N 1
ATOM 810 C CA . VAL A 1 102 ? 7.516 -4.181 -16.975 1.00 93.06 102 VAL A CA 1
ATOM 811 C C . VAL A 1 102 ? 6.307 -5.109 -17.085 1.00 93.06 102 VAL A C 1
ATOM 813 O O . VAL A 1 102 ? 5.175 -4.640 -16.994 1.00 93.06 102 VAL A O 1
ATOM 816 N N . ARG A 1 103 ? 6.510 -6.419 -17.278 1.00 93.19 103 ARG A N 1
ATOM 817 C CA . ARG A 1 103 ? 5.410 -7.387 -17.290 1.00 93.19 103 ARG A CA 1
ATOM 818 C C . ARG A 1 103 ? 5.016 -7.756 -15.866 1.00 93.19 103 ARG A C 1
ATOM 820 O O . ARG A 1 103 ? 5.865 -7.929 -14.996 1.00 93.19 103 ARG A O 1
ATOM 827 N N . CYS A 1 104 ? 3.719 -7.910 -15.638 1.00 93.31 104 CYS A N 1
ATOM 828 C CA . CYS A 1 104 ? 3.212 -8.528 -14.421 1.00 93.31 104 CYS A CA 1
ATOM 829 C C . CYS A 1 104 ? 3.319 -10.060 -14.503 1.00 93.31 104 CYS A C 1
ATOM 831 O O . CYS A 1 104 ? 3.625 -10.631 -15.553 1.00 93.31 104 CYS A O 1
ATOM 833 N N . GLU A 1 105 ? 2.995 -10.744 -13.406 1.00 93.12 105 GLU A N 1
ATOM 834 C CA . GLU A 1 105 ? 2.994 -12.214 -13.326 1.00 93.12 105 GLU A CA 1
ATOM 835 C C . GLU A 1 105 ? 2.039 -12.881 -14.336 1.00 93.12 105 GLU A C 1
ATOM 837 O O . GLU A 1 105 ? 2.275 -14.009 -14.759 1.00 93.12 105 GLU A O 1
ATOM 842 N N . HIS A 1 106 ? 1.005 -12.165 -14.795 1.00 91.31 106 HIS A N 1
ATOM 843 C CA . HIS A 1 106 ? 0.077 -12.625 -15.839 1.00 91.31 106 HIS A CA 1
ATOM 844 C C . HIS A 1 106 ? 0.661 -12.520 -17.263 1.00 91.31 106 HIS A C 1
ATOM 846 O O . HIS A 1 106 ? -0.021 -12.829 -18.237 1.00 91.31 106 HIS A O 1
ATOM 852 N N . GLY A 1 107 ? 1.897 -12.032 -17.409 1.00 89.81 107 GLY A N 1
ATOM 853 C CA . GLY A 1 107 ? 2.587 -11.875 -18.692 1.00 89.81 107 GLY A CA 1
ATOM 854 C C . GLY A 1 107 ? 2.183 -10.637 -19.500 1.00 89.81 107 GLY A C 1
ATOM 855 O O . GLY A 1 107 ? 2.769 -10.399 -20.555 1.00 89.81 107 GLY A O 1
ATOM 856 N N . ASN A 1 108 ? 1.235 -9.840 -19.006 1.00 93.69 108 ASN A N 1
ATOM 857 C CA . ASN A 1 108 ? 0.777 -8.578 -19.599 1.00 93.69 108 ASN A CA 1
ATOM 858 C C . ASN A 1 108 ? 1.552 -7.381 -19.028 1.00 93.69 108 ASN A C 1
ATOM 860 O O . ASN A 1 108 ? 2.296 -7.533 -18.062 1.00 93.69 108 ASN A O 1
ATOM 864 N N . LEU A 1 109 ? 1.380 -6.186 -19.595 1.00 93.56 109 LEU A N 1
ATOM 865 C CA . LEU A 1 109 ? 2.018 -4.972 -19.083 1.00 93.56 109 LEU A CA 1
ATOM 866 C C . LEU A 1 109 ? 1.447 -4.623 -17.698 1.00 93.56 109 LEU A C 1
ATOM 868 O O . LEU A 1 109 ? 0.232 -4.465 -17.533 1.00 93.56 109 LEU A O 1
ATOM 872 N N . ASP A 1 110 ? 2.319 -4.509 -16.697 1.00 92.88 110 ASP A N 1
ATOM 873 C CA . ASP A 1 110 ? 1.927 -4.116 -15.348 1.00 92.88 110 ASP A CA 1
ATOM 874 C C . ASP A 1 110 ? 1.464 -2.643 -15.335 1.00 92.88 110 ASP A C 1
ATOM 876 O O . ASP A 1 110 ? 2.197 -1.775 -15.813 1.00 92.88 110 ASP A O 1
ATOM 880 N N . PRO A 1 111 ? 0.276 -2.313 -14.793 1.00 89.75 111 PRO A N 1
ATOM 881 C CA . PRO A 1 111 ? -0.246 -0.945 -14.823 1.00 89.75 111 PRO A CA 1
ATOM 882 C C . PRO A 1 111 ? 0.611 0.075 -14.058 1.00 89.75 111 PRO A C 1
ATOM 884 O O . PRO A 1 111 ? 0.633 1.253 -14.419 1.00 89.75 111 PRO A O 1
ATOM 887 N N . ILE A 1 112 ? 1.298 -0.352 -12.992 1.00 88.06 112 ILE A N 1
ATOM 888 C CA . ILE A 1 112 ? 2.172 0.517 -12.196 1.00 88.06 112 ILE A CA 1
ATOM 889 C C . ILE A 1 112 ? 3.470 0.743 -12.972 1.00 88.06 112 ILE A C 1
ATOM 891 O O . ILE A 1 112 ? 3.871 1.889 -13.177 1.00 88.06 112 ILE A O 1
ATOM 895 N N . ALA A 1 113 ? 4.074 -0.326 -13.494 1.00 89.94 113 ALA A N 1
ATOM 896 C CA . ALA A 1 113 ? 5.273 -0.236 -14.319 1.00 89.94 113 ALA A CA 1
ATOM 897 C C . ALA A 1 113 ? 5.034 0.566 -15.607 1.00 89.94 113 ALA A C 1
ATOM 899 O O . ALA A 1 113 ? 5.888 1.367 -15.975 1.00 89.94 113 ALA A O 1
ATOM 900 N N . ALA A 1 114 ? 3.869 0.429 -16.249 1.00 88.38 114 ALA A N 1
ATOM 901 C CA . ALA A 1 114 ? 3.485 1.236 -17.406 1.00 88.38 114 ALA A CA 1
ATOM 902 C C . ALA A 1 114 ? 3.557 2.734 -17.092 1.00 88.38 114 ALA A C 1
ATOM 904 O O . ALA A 1 114 ? 4.110 3.515 -17.860 1.00 88.38 114 ALA A O 1
ATOM 905 N N . ARG A 1 115 ? 3.033 3.135 -15.928 1.00 86.06 115 ARG A N 1
ATOM 906 C CA . ARG A 1 115 ? 3.024 4.533 -15.493 1.00 86.06 115 ARG A CA 1
ATOM 907 C C . ARG A 1 115 ? 4.411 5.046 -15.101 1.00 86.06 115 ARG A C 1
ATOM 909 O O . ARG A 1 115 ? 4.696 6.219 -15.323 1.00 86.06 115 ARG A O 1
ATOM 916 N N . GLU A 1 116 ? 5.225 4.218 -14.454 1.00 88.75 116 GLU A N 1
ATOM 917 C CA . GLU A 1 116 ? 6.480 4.658 -13.828 1.00 88.75 116 GLU A CA 1
ATOM 918 C C . GLU A 1 116 ? 7.719 4.452 -14.705 1.00 88.75 116 GLU A C 1
ATOM 920 O O . GLU A 1 116 ? 8.690 5.193 -14.575 1.00 88.75 116 GLU A O 1
ATOM 925 N N . LYS A 1 117 ? 7.708 3.439 -15.575 1.00 90.44 117 LYS A N 1
ATOM 926 C CA . LYS A 1 117 ? 8.893 2.943 -16.293 1.00 90.44 117 LYS A CA 1
ATOM 927 C C . LYS A 1 117 ? 8.730 2.920 -17.808 1.00 90.44 117 LYS A C 1
ATOM 929 O O . LYS A 1 117 ? 9.676 2.545 -18.503 1.00 90.44 117 LYS A O 1
ATOM 934 N N . CYS A 1 118 ? 7.560 3.273 -18.331 1.00 89.75 118 CYS A N 1
ATOM 935 C CA . CYS A 1 118 ? 7.312 3.307 -19.765 1.00 89.75 118 CYS A CA 1
ATOM 936 C C . CYS A 1 118 ? 6.942 4.712 -20.236 1.00 89.75 118 CYS A C 1
ATOM 938 O O . CYS A 1 118 ? 6.360 5.511 -19.505 1.00 89.75 118 CYS A O 1
ATOM 940 N N . THR A 1 119 ? 7.243 4.982 -21.502 1.00 88.75 119 THR A N 1
ATOM 941 C CA . THR A 1 119 ? 6.750 6.152 -22.224 1.00 88.75 119 THR A CA 1
ATOM 942 C C . THR A 1 119 ? 5.753 5.722 -23.291 1.00 88.75 119 THR A C 1
ATOM 944 O O . THR A 1 119 ? 5.819 4.595 -23.792 1.00 88.75 119 THR A O 1
ATOM 947 N N . ARG A 1 120 ? 4.819 6.613 -23.633 1.00 87.75 120 ARG A N 1
ATOM 948 C CA . ARG A 1 120 ? 3.843 6.387 -24.702 1.00 87.75 120 ARG A CA 1
ATOM 949 C C . ARG A 1 120 ? 4.331 7.044 -25.980 1.00 87.75 120 ARG A C 1
ATOM 951 O O . ARG A 1 120 ? 4.643 8.232 -25.971 1.00 87.75 120 ARG A O 1
ATOM 958 N N . VAL A 1 121 ? 4.319 6.300 -27.078 1.00 84.44 121 VAL A N 1
ATOM 959 C CA . VAL A 1 121 ? 4.612 6.834 -28.410 1.00 84.44 121 VAL A CA 1
ATOM 960 C C . VAL A 1 121 ? 3.505 6.473 -29.403 1.00 84.44 121 VAL A C 1
ATOM 962 O O . VAL A 1 121 ? 2.893 5.412 -29.263 1.00 84.44 121 VAL A O 1
ATOM 965 N N . PRO A 1 122 ? 3.251 7.311 -30.418 1.00 83.81 122 PRO A N 1
ATOM 966 C CA . PRO A 1 122 ? 2.345 6.965 -31.510 1.00 83.81 122 PRO A CA 1
ATOM 967 C C . PRO A 1 122 ? 2.815 5.732 -32.288 1.00 83.81 122 PRO A C 1
ATOM 969 O O . PRO A 1 122 ? 4.020 5.470 -32.385 1.00 83.81 122 PRO A O 1
ATOM 972 N N . ALA A 1 123 ? 1.882 5.000 -32.899 1.00 84.25 123 ALA A N 1
ATOM 973 C CA . ALA A 1 123 ? 2.188 3.822 -33.710 1.00 84.25 123 ALA A CA 1
ATOM 974 C C . ALA A 1 123 ? 3.223 4.097 -34.807 1.00 84.25 123 ALA A C 1
ATOM 976 O O . ALA A 1 123 ? 4.078 3.258 -35.080 1.00 84.25 123 ALA A O 1
ATOM 977 N N . GLU A 1 124 ? 3.180 5.269 -35.434 1.00 82.81 124 GLU A N 1
ATOM 978 C CA . GLU A 1 124 ? 4.098 5.649 -36.503 1.00 82.81 124 GLU A CA 1
ATOM 979 C C . GLU A 1 124 ? 5.518 5.866 -35.976 1.00 82.81 124 GLU A C 1
ATOM 981 O O . GLU A 1 124 ? 6.472 5.380 -36.583 1.00 82.81 124 GLU A O 1
ATOM 986 N N . ALA A 1 125 ? 5.654 6.511 -34.812 1.00 82.69 125 ALA A N 1
ATOM 987 C CA . ALA A 1 125 ? 6.926 6.643 -34.101 1.00 82.69 125 ALA A CA 1
ATOM 988 C C . ALA A 1 125 ? 7.478 5.276 -33.696 1.00 82.69 125 ALA A C 1
ATOM 990 O O . ALA A 1 125 ? 8.654 4.990 -33.917 1.00 82.69 125 ALA A O 1
ATOM 991 N N . TRP A 1 126 ? 6.623 4.389 -33.185 1.00 86.25 126 TRP A N 1
ATOM 992 C CA . TRP A 1 126 ? 7.036 3.031 -32.858 1.00 86.25 126 TRP A CA 1
ATOM 993 C C . TRP A 1 126 ? 7.482 2.237 -34.090 1.00 86.25 126 TRP A C 1
ATOM 995 O O . TRP A 1 126 ? 8.496 1.545 -34.045 1.00 86.25 126 TRP A O 1
ATOM 1005 N N . ASN A 1 127 ? 6.767 2.363 -35.208 1.00 85.00 127 ASN A N 1
ATOM 1006 C CA . ASN A 1 127 ? 7.113 1.697 -36.461 1.00 85.00 127 ASN A CA 1
ATOM 1007 C C . ASN A 1 127 ? 8.445 2.194 -37.040 1.00 85.00 127 ASN A C 1
ATOM 1009 O O . ASN A 1 127 ? 9.206 1.398 -37.589 1.00 85.00 127 ASN A O 1
ATOM 1013 N N . PHE A 1 128 ? 8.744 3.485 -36.888 1.00 83.56 128 PHE A N 1
ATOM 1014 C CA . PHE A 1 128 ? 10.043 4.049 -37.247 1.00 83.56 128 PHE A CA 1
ATOM 1015 C C . PHE A 1 128 ? 11.163 3.475 -36.369 1.00 83.56 128 PHE A C 1
ATOM 1017 O O . PHE A 1 128 ? 12.138 2.941 -36.893 1.00 83.56 128 PHE A O 1
ATOM 1024 N N . ILE A 1 129 ? 10.980 3.493 -35.044 1.00 83.62 129 ILE A N 1
ATOM 1025 C CA . ILE A 1 129 ? 11.960 2.980 -34.075 1.00 83.62 129 ILE A CA 1
ATOM 1026 C C . ILE A 1 129 ? 12.222 1.482 -34.296 1.00 83.62 129 ILE A C 1
ATOM 1028 O O . ILE A 1 129 ? 13.373 1.068 -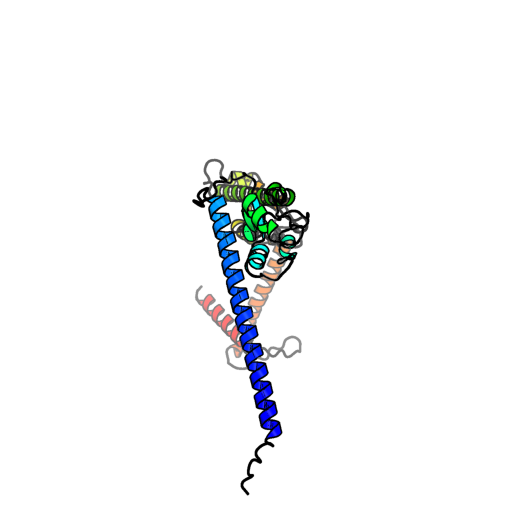34.435 1.00 83.62 129 ILE A O 1
ATOM 1032 N N . ARG A 1 130 ? 11.168 0.658 -34.395 1.00 80.81 130 ARG A N 1
ATOM 1033 C CA . ARG A 1 130 ? 11.306 -0.797 -34.598 1.00 80.81 130 ARG A CA 1
ATOM 1034 C C . ARG A 1 130 ? 11.939 -1.145 -35.943 1.00 80.81 130 ARG A C 1
ATOM 1036 O O . ARG A 1 130 ? 12.604 -2.166 -36.044 1.00 80.81 130 ARG A O 1
ATOM 1043 N N . GLY A 1 131 ? 11.722 -0.321 -36.974 1.00 79.12 131 GLY A N 1
ATOM 1044 C CA . GLY A 1 131 ? 12.295 -0.534 -38.303 1.00 79.12 131 GLY A CA 1
ATOM 1045 C C . GLY A 1 131 ? 13.822 -0.432 -38.315 1.00 79.12 131 GLY A C 1
ATOM 1046 O O . GLY A 1 131 ? 14.457 -0.985 -39.207 1.00 79.12 131 GLY A O 1
ATOM 1047 N N . GLY A 1 132 ? 14.404 0.240 -37.316 1.00 72.75 132 GLY A N 1
ATOM 1048 C CA . GLY A 1 132 ? 15.847 0.356 -37.126 1.00 72.75 132 GLY A CA 1
ATOM 1049 C C . GLY A 1 132 ? 16.482 -0.732 -36.251 1.00 72.75 132 GLY A C 1
ATOM 1050 O O . GLY A 1 132 ? 17.677 -0.638 -35.996 1.00 72.75 132 GLY A O 1
ATOM 1051 N N . VAL A 1 133 ? 15.726 -1.726 -35.767 1.00 74.00 133 VAL A N 1
ATOM 1052 C CA . VAL A 1 133 ? 16.234 -2.803 -34.893 1.00 74.00 133 VAL A CA 1
ATOM 1053 C C . VAL A 1 133 ? 16.167 -4.147 -35.618 1.00 74.00 133 VAL A C 1
ATOM 1055 O O . VAL A 1 133 ? 15.174 -4.460 -36.275 1.00 74.00 133 VAL A O 1
ATOM 1058 N N . ALA A 1 134 ? 17.207 -4.972 -35.483 1.00 62.44 134 ALA A N 1
ATOM 1059 C CA . ALA A 1 134 ? 17.205 -6.332 -36.008 1.00 62.44 134 ALA A CA 1
ATOM 1060 C C . ALA A 1 134 ? 16.504 -7.280 -35.015 1.00 62.44 134 ALA A C 1
ATOM 1062 O O . ALA A 1 134 ? 17.067 -7.644 -33.991 1.00 62.44 134 ALA A O 1
ATOM 1063 N N . GLY A 1 135 ? 15.267 -7.700 -35.303 1.00 65.75 135 GLY A N 1
ATOM 1064 C CA . GLY A 1 135 ? 14.539 -8.686 -34.489 1.00 65.75 135 GLY A CA 1
ATOM 1065 C C . GLY A 1 135 ? 13.059 -8.363 -34.287 1.00 65.75 135 GLY A C 1
ATOM 1066 O O . GLY A 1 135 ? 12.571 -7.319 -34.714 1.00 65.75 135 GLY A O 1
ATOM 1067 N N . ASP A 1 136 ? 12.329 -9.272 -33.632 1.00 66.31 136 ASP A N 1
ATOM 1068 C CA . ASP A 1 136 ? 10.900 -9.095 -33.348 1.00 66.31 136 ASP A CA 1
ATOM 1069 C C . ASP A 1 136 ? 10.691 -8.478 -31.959 1.00 66.31 136 ASP A C 1
ATOM 1071 O O . ASP A 1 136 ? 10.410 -9.159 -30.973 1.00 66.31 136 ASP A O 1
ATOM 1075 N N . VAL A 1 137 ? 10.893 -7.162 -31.865 1.00 73.19 137 VAL A N 1
ATOM 1076 C CA . VAL A 1 137 ? 10.545 -6.396 -30.663 1.00 73.19 137 VAL A CA 1
ATOM 1077 C C . VAL A 1 137 ? 9.110 -5.895 -30.811 1.00 73.19 137 VAL A C 1
ATOM 1079 O O . VAL A 1 137 ? 8.796 -5.064 -31.669 1.00 73.19 137 VAL A O 1
ATOM 1082 N N . SER A 1 138 ? 8.205 -6.396 -29.972 1.00 78.69 138 SER A N 1
ATOM 1083 C CA . SER A 1 138 ? 6.817 -5.936 -29.905 1.00 78.69 138 SER A CA 1
ATOM 1084 C C . SER A 1 138 ? 6.608 -5.031 -28.689 1.00 78.69 138 SER A C 1
ATOM 1086 O O . SER A 1 138 ? 6.663 -5.496 -27.552 1.00 78.69 138 SER A O 1
ATOM 1088 N N . GLY A 1 139 ? 6.349 -3.745 -28.933 1.00 82.62 139 GLY A N 1
ATOM 1089 C CA . GLY A 1 139 ? 5.863 -2.818 -27.913 1.00 82.62 139 GLY A CA 1
ATOM 1090 C C . GLY A 1 139 ? 4.470 -3.213 -27.428 1.00 82.62 139 GLY A C 1
ATOM 1091 O O . GLY A 1 139 ? 3.767 -3.960 -28.109 1.00 82.62 139 GLY A O 1
ATOM 1092 N N . PHE A 1 140 ? 4.068 -2.693 -26.273 1.00 90.12 140 PHE A N 1
ATOM 1093 C CA . PHE A 1 140 ? 2.756 -2.981 -25.697 1.00 90.12 140 PHE A CA 1
ATOM 1094 C C . PHE A 1 140 ? 1.733 -1.955 -26.170 1.00 90.12 140 PHE A C 1
ATOM 1096 O O . PHE A 1 140 ? 2.002 -0.759 -26.152 1.00 90.12 140 PHE A O 1
ATOM 1103 N N . ARG A 1 141 ? 0.545 -2.393 -26.564 1.00 90.12 141 ARG A N 1
ATOM 1104 C CA . ARG A 1 141 ? -0.602 -1.517 -26.826 1.00 90.12 141 ARG A CA 1
ATOM 1105 C C . ARG A 1 141 ? -1.338 -1.205 -25.527 1.00 90.12 141 ARG A C 1
ATOM 1107 O O . ARG A 1 141 ? -1.160 -1.883 -24.519 1.00 90.12 141 ARG A O 1
ATOM 1114 N N . ASP A 1 142 ? -2.240 -0.227 -25.567 1.00 84.56 142 ASP A N 1
ATOM 1115 C CA . ASP A 1 142 ? -3.141 0.052 -24.437 1.00 84.56 142 ASP A CA 1
ATOM 1116 C C . ASP A 1 142 ? -3.980 -1.185 -24.037 1.00 84.56 142 ASP A C 1
ATOM 1118 O O . ASP A 1 142 ? -4.282 -1.373 -22.860 1.00 84.56 142 ASP A O 1
ATOM 1122 N N . SER A 1 143 ? -4.296 -2.075 -24.989 1.00 86.94 143 SER A N 1
ATOM 1123 C CA . SER A 1 143 ? -4.982 -3.354 -24.736 1.00 86.94 143 SER A CA 1
ATOM 1124 C C . SER A 1 143 ? -4.151 -4.374 -23.958 1.00 86.94 143 SER A C 1
ATOM 1126 O O . SER A 1 143 ? -4.717 -5.312 -23.405 1.00 86.94 143 SER A O 1
ATOM 1128 N N . ASP A 1 144 ? -2.829 -4.208 -23.929 1.00 90.88 144 ASP A N 1
ATOM 1129 C CA . ASP A 1 144 ? -1.910 -5.148 -23.287 1.00 90.88 144 ASP A CA 1
ATOM 1130 C C . ASP A 1 144 ? -1.681 -4.801 -21.809 1.00 90.88 144 ASP A C 1
ATOM 1132 O O . ASP A 1 144 ? -0.992 -5.537 -21.101 1.00 90.88 144 ASP A O 1
ATOM 1136 N N . ILE A 1 145 ? -2.263 -3.697 -21.318 1.00 90.69 145 ILE A N 1
ATOM 1137 C CA . ILE A 1 145 ? -2.285 -3.374 -19.889 1.00 90.69 145 ILE A CA 1
ATOM 1138 C C . ILE A 1 145 ? -3.123 -4.426 -19.160 1.00 90.69 145 ILE A C 1
ATOM 1140 O O . ILE A 1 145 ? -4.276 -4.694 -19.501 1.00 90.69 145 ILE A O 1
ATOM 1144 N N . CYS A 1 146 ? -2.553 -5.016 -18.111 1.00 94.06 146 CYS A N 1
ATOM 1145 C CA . CYS A 1 146 ? -3.175 -6.123 -17.403 1.00 94.06 146 CYS A CA 1
ATOM 1146 C C . CYS A 1 146 ? -4.485 -5.717 -16.696 1.00 94.06 146 CYS A C 1
ATOM 1148 O O . CYS A 1 146 ? -4.475 -5.087 -15.633 1.00 94.06 146 CYS A O 1
ATOM 1150 N N . ALA A 1 147 ? -5.621 -6.152 -17.246 1.00 90.81 147 ALA A N 1
ATOM 1151 C CA . ALA A 1 147 ? -6.945 -5.918 -16.668 1.00 90.81 147 ALA A CA 1
ATOM 1152 C C . ALA A 1 147 ? -7.128 -6.577 -15.288 1.00 90.81 147 ALA A C 1
ATOM 1154 O O . ALA A 1 147 ? -7.831 -6.032 -14.434 1.00 90.81 147 ALA A O 1
ATOM 1155 N N . GLU A 1 148 ? -6.477 -7.718 -15.042 1.00 91.62 148 GLU A N 1
ATOM 1156 C CA . GLU A 1 148 ? -6.522 -8.413 -13.749 1.00 91.62 148 GLU A CA 1
ATOM 1157 C C . GLU A 1 148 ? -5.819 -7.599 -12.658 1.00 91.62 148 GLU A C 1
ATOM 1159 O O . GLU A 1 148 ? -6.402 -7.365 -11.599 1.00 91.62 148 GLU A O 1
ATOM 1164 N N . CYS A 1 149 ? -4.628 -7.056 -12.940 1.00 90.00 149 CYS A N 1
ATOM 1165 C CA . CYS A 1 149 ? -3.918 -6.159 -12.023 1.00 90.00 149 CYS A CA 1
ATOM 1166 C C . CYS A 1 149 ? -4.712 -4.871 -11.749 1.00 90.00 149 CYS A C 1
ATOM 1168 O O . CYS A 1 149 ? -4.801 -4.444 -10.596 1.00 90.00 149 CYS A O 1
ATOM 1170 N N . ILE A 1 150 ? -5.340 -4.274 -12.773 1.00 87.19 150 ILE A N 1
ATOM 1171 C CA . ILE A 1 150 ? -6.225 -3.107 -12.592 1.00 87.19 150 ILE A CA 1
ATOM 1172 C C . ILE A 1 150 ? -7.396 -3.462 -11.672 1.00 87.19 150 ILE A C 1
ATOM 1174 O O . ILE A 1 150 ? -7.705 -2.717 -10.741 1.00 87.19 150 ILE A O 1
ATOM 1178 N N . SER A 1 151 ? -8.044 -4.600 -11.918 1.00 86.44 151 SER A N 1
ATOM 1179 C CA . SER A 1 151 ? -9.212 -5.040 -11.152 1.00 86.44 151 SER A CA 1
ATOM 1180 C C . SER A 1 151 ? -8.848 -5.345 -9.701 1.00 86.44 151 SER A C 1
ATOM 1182 O O . SER A 1 151 ? -9.555 -4.915 -8.791 1.00 86.44 151 SER A O 1
ATOM 1184 N N . ALA A 1 152 ? -7.719 -6.019 -9.466 1.00 85.88 152 ALA A N 1
ATOM 1185 C CA . ALA A 1 152 ? -7.201 -6.294 -8.130 1.00 85.88 152 ALA A CA 1
ATOM 1186 C C . ALA A 1 152 ? -6.875 -4.999 -7.371 1.00 85.88 152 ALA A C 1
ATOM 1188 O O . ALA A 1 152 ? -7.272 -4.839 -6.215 1.00 85.88 152 ALA A O 1
ATOM 1189 N N . PHE A 1 153 ? -6.230 -4.036 -8.036 1.00 84.50 153 PHE A N 1
ATOM 1190 C CA . PHE A 1 153 ? -5.955 -2.720 -7.463 1.00 84.50 153 PHE A CA 1
ATOM 1191 C C . PHE A 1 153 ? -7.248 -1.969 -7.113 1.00 84.50 153 PHE A C 1
ATOM 1193 O O . PHE A 1 153 ? -7.381 -1.437 -6.008 1.00 84.50 153 PHE A O 1
ATOM 1200 N N . ALA A 1 154 ? -8.228 -1.957 -8.020 1.00 78.12 154 ALA A N 1
ATOM 1201 C CA . ALA A 1 154 ? -9.524 -1.328 -7.789 1.00 78.12 154 ALA A CA 1
ATOM 1202 C C . ALA A 1 154 ? -10.278 -1.988 -6.624 1.00 78.12 154 ALA A C 1
ATOM 1204 O O . ALA A 1 154 ? -10.801 -1.285 -5.759 1.00 78.12 154 ALA A O 1
ATOM 1205 N N . ALA A 1 155 ? -10.286 -3.320 -6.553 1.00 79.50 155 ALA A N 1
ATOM 1206 C CA . ALA A 1 155 ? -10.907 -4.070 -5.466 1.00 79.50 155 ALA A CA 1
ATOM 1207 C C . ALA A 1 155 ? -10.246 -3.764 -4.114 1.00 79.50 155 ALA A C 1
ATOM 1209 O O . ALA A 1 155 ? -10.943 -3.446 -3.150 1.00 79.50 155 ALA A O 1
ATOM 1210 N N . ALA A 1 156 ? -8.911 -3.769 -4.052 1.00 80.38 156 ALA A N 1
ATOM 1211 C CA . ALA A 1 156 ? -8.167 -3.402 -2.850 1.00 80.38 156 ALA A CA 1
ATOM 1212 C C . ALA A 1 156 ? -8.462 -1.955 -2.421 1.00 80.38 156 ALA A C 1
ATOM 1214 O O . ALA A 1 156 ? -8.715 -1.683 -1.245 1.00 80.38 156 ALA A O 1
ATOM 1215 N N . ARG A 1 157 ? -8.510 -1.020 -3.379 1.00 81.00 157 ARG A N 1
ATOM 1216 C CA . ARG A 1 157 ? -8.845 0.384 -3.114 1.00 81.00 157 ARG A CA 1
ATOM 1217 C C . ARG A 1 157 ? -10.273 0.548 -2.593 1.00 81.00 157 ARG A C 1
ATOM 1219 O O . ARG A 1 157 ? -10.487 1.327 -1.666 1.00 81.00 157 ARG A O 1
ATOM 1226 N N . MET A 1 158 ? -11.232 -0.175 -3.165 1.00 77.50 158 MET A N 1
ATOM 1227 C CA . MET A 1 158 ? -12.628 -0.167 -2.725 1.00 77.50 158 MET A CA 1
ATOM 1228 C C . MET A 1 158 ? -12.781 -0.749 -1.320 1.00 77.50 158 MET A C 1
ATOM 1230 O O . MET A 1 158 ? -13.437 -0.130 -0.483 1.00 77.50 158 MET A O 1
ATOM 1234 N N . ALA A 1 159 ? -12.127 -1.876 -1.028 1.00 78.88 159 ALA A N 1
ATOM 1235 C CA . ALA A 1 159 ? -12.109 -2.464 0.310 1.00 78.88 159 ALA A CA 1
ATOM 1236 C C . ALA A 1 159 ? -11.542 -1.477 1.344 1.00 78.88 159 ALA A C 1
ATOM 1238 O O . ALA A 1 159 ? -12.133 -1.270 2.403 1.00 78.88 159 ALA A O 1
ATOM 1239 N N . GLN A 1 160 ? -10.453 -0.783 1.002 1.00 78.81 160 GLN A N 1
ATOM 1240 C CA . GLN A 1 160 ? -9.874 0.253 1.854 1.00 78.81 160 GLN A CA 1
ATOM 1241 C C . GLN A 1 160 ? -10.856 1.407 2.118 1.00 78.81 160 GLN A C 1
ATOM 1243 O O . GLN A 1 160 ? -11.041 1.810 3.263 1.00 78.81 160 GLN A O 1
ATOM 1248 N N . LEU A 1 161 ? -11.524 1.923 1.081 1.00 79.25 161 LEU A N 1
ATOM 1249 C CA . LEU A 1 161 ? -12.508 3.003 1.229 1.00 79.25 161 LEU A CA 1
ATOM 1250 C C . LEU A 1 161 ? -13.699 2.596 2.108 1.00 79.25 161 LEU A C 1
ATOM 1252 O O . LEU A 1 161 ? -14.206 3.415 2.875 1.00 79.25 161 LEU A O 1
ATOM 1256 N N . GLN A 1 162 ? -14.135 1.338 2.028 1.00 82.12 162 GLN A N 1
ATOM 1257 C CA . GLN A 1 162 ? -15.191 0.807 2.893 1.00 82.12 162 GLN A CA 1
ATOM 1258 C C . GLN A 1 162 ? -14.757 0.747 4.361 1.00 82.12 162 GLN A C 1
ATOM 1260 O O . GLN A 1 162 ? -15.535 1.125 5.243 1.00 82.12 162 GLN A O 1
ATOM 1265 N N . VAL A 1 163 ? -13.519 0.323 4.630 1.00 82.25 163 VAL A N 1
ATOM 1266 C CA . VAL A 1 163 ? -12.938 0.332 5.981 1.00 82.25 163 VAL A CA 1
ATOM 1267 C C . VAL A 1 163 ? -12.882 1.759 6.529 1.00 82.25 163 VAL A C 1
ATOM 1269 O O . VAL A 1 163 ? -13.324 2.000 7.655 1.00 82.25 163 VAL A O 1
ATOM 1272 N N . ASP A 1 164 ? -12.410 2.712 5.725 1.00 83.19 164 ASP A N 1
ATOM 1273 C CA . ASP A 1 164 ? -12.299 4.124 6.106 1.00 83.19 164 ASP A CA 1
ATOM 1274 C C . ASP A 1 164 ? -13.673 4.723 6.430 1.00 83.19 164 ASP A C 1
ATOM 1276 O O . ASP A 1 164 ? -13.869 5.296 7.503 1.00 83.19 164 ASP A O 1
ATOM 1280 N N . SER A 1 165 ? -14.648 4.517 5.541 1.00 84.69 165 SER A N 1
ATOM 1281 C CA . SER A 1 165 ? -16.018 5.002 5.711 1.00 84.69 165 SER A CA 1
ATOM 1282 C C . SER A 1 165 ? -16.682 4.418 6.960 1.00 84.69 165 SER A C 1
ATOM 1284 O O . SER A 1 165 ? -17.236 5.160 7.773 1.00 84.69 165 SER A O 1
ATOM 1286 N N . THR A 1 166 ? -16.573 3.102 7.168 1.00 85.06 166 THR A N 1
ATOM 1287 C CA . THR A 1 166 ? -17.157 2.428 8.339 1.00 85.06 166 THR A CA 1
ATOM 1288 C C . THR A 1 166 ? -16.532 2.938 9.635 1.00 85.06 166 THR A C 1
ATOM 1290 O O . THR A 1 166 ? -17.243 3.247 10.593 1.00 85.06 166 THR A O 1
ATOM 1293 N N . ARG A 1 167 ? -15.203 3.090 9.668 1.00 87.81 167 ARG A N 1
ATOM 1294 C CA . ARG A 1 167 ? -14.487 3.659 10.815 1.00 87.81 167 ARG A CA 1
ATOM 1295 C C . ARG A 1 167 ? -14.969 5.074 11.122 1.00 87.81 167 ARG A C 1
ATOM 1297 O O . ARG A 1 167 ? -15.194 5.394 12.289 1.00 87.81 167 ARG A O 1
ATOM 1304 N N . ASP A 1 168 ? -15.115 5.917 10.108 1.00 88.19 168 ASP A N 1
ATOM 1305 C CA . ASP A 1 168 ? -15.502 7.316 10.290 1.00 88.19 168 ASP A CA 1
ATOM 1306 C C . ASP A 1 168 ? -16.950 7.443 10.778 1.00 88.19 168 ASP A C 1
ATOM 1308 O O . ASP A 1 168 ? -17.220 8.229 11.690 1.00 88.19 168 ASP A O 1
ATOM 1312 N N . ILE A 1 169 ? -17.854 6.592 10.278 1.00 87.19 169 ILE A N 1
ATOM 1313 C CA . ILE A 1 169 ? -19.211 6.441 10.820 1.00 87.19 169 ILE A CA 1
ATOM 1314 C C . ILE A 1 169 ? -19.143 6.078 12.306 1.00 87.19 169 ILE A C 1
ATOM 1316 O O . ILE A 1 169 ? -19.734 6.776 13.126 1.00 87.19 169 ILE A O 1
ATOM 1320 N N . MET A 1 170 ? -18.370 5.055 12.680 1.00 87.62 170 MET A N 1
ATOM 1321 C CA . MET A 1 170 ? -18.258 4.595 14.071 1.00 87.62 170 MET A CA 1
ATOM 1322 C C . MET A 1 170 ? -17.628 5.646 14.998 1.00 87.62 170 MET A C 1
ATOM 1324 O O . MET A 1 170 ? -18.068 5.815 16.135 1.00 87.62 170 MET A O 1
ATOM 1328 N N . ARG A 1 171 ? -16.635 6.410 14.523 1.00 91.12 171 ARG A N 1
ATOM 1329 C CA . ARG A 1 171 ? -16.069 7.556 15.259 1.00 91.12 171 ARG A CA 1
ATOM 1330 C C . ARG A 1 171 ? -17.090 8.663 15.451 1.00 91.12 171 ARG A C 1
ATOM 1332 O O . ARG A 1 171 ? -17.180 9.210 16.546 1.00 91.12 171 ARG A O 1
ATOM 1339 N N . SER A 1 172 ? -17.858 8.976 14.411 1.00 86.12 172 SER A N 1
ATOM 1340 C CA . SER A 1 172 ? -18.939 9.955 14.482 1.00 86.12 172 SER A CA 1
ATOM 1341 C C . SER A 1 172 ? -20.030 9.502 15.454 1.00 86.12 172 SER A C 1
ATOM 1343 O O . SER A 1 172 ? -20.441 10.285 16.304 1.00 86.12 172 SER A O 1
ATOM 1345 N N . THR A 1 173 ? -20.421 8.222 15.417 1.00 83.19 173 THR A N 1
ATOM 1346 C CA . THR A 1 173 ? -21.363 7.613 16.369 1.00 83.19 173 THR A CA 1
ATOM 1347 C C . THR A 1 173 ? -20.852 7.718 17.802 1.00 83.19 173 THR A C 1
ATOM 1349 O O . THR A 1 173 ? -21.590 8.165 18.674 1.00 83.19 173 THR A O 1
ATOM 1352 N N . TYR A 1 174 ? -19.586 7.374 18.054 1.00 86.81 174 TYR A N 1
ATOM 1353 C CA . TYR A 1 174 ? -18.986 7.515 19.380 1.00 86.81 174 TYR A CA 1
ATOM 1354 C C . TYR A 1 174 ? -18.938 8.981 19.827 1.00 86.81 174 TYR A C 1
ATOM 1356 O O . TYR A 1 174 ? -19.349 9.299 20.938 1.00 86.81 174 TYR A O 1
ATOM 1364 N N . ALA A 1 175 ? -18.508 9.893 18.951 1.00 85.75 175 ALA A N 1
ATOM 1365 C CA . ALA A 1 175 ? -18.452 11.318 19.250 1.00 85.75 175 ALA A CA 1
ATOM 1366 C C . ALA A 1 175 ? -19.844 11.905 19.522 1.00 85.75 175 ALA A C 1
ATOM 1368 O O . ALA A 1 175 ? -19.979 12.746 20.405 1.00 85.75 175 ALA A O 1
ATOM 1369 N N . ALA A 1 176 ? -20.866 11.492 18.770 1.00 79.88 176 ALA A N 1
ATOM 1370 C CA . ALA A 1 176 ? -22.255 11.874 18.992 1.00 79.88 176 ALA A CA 1
ATOM 1371 C C . ALA A 1 176 ? -22.769 11.316 20.322 1.00 79.88 176 ALA A C 1
ATOM 1373 O O . ALA A 1 176 ? -23.367 12.059 21.083 1.00 79.88 176 ALA A O 1
ATOM 1374 N N . TRP A 1 177 ? -22.457 10.062 20.653 1.00 77.06 177 TRP A N 1
ATOM 1375 C CA . TRP A 1 177 ? -22.793 9.465 21.946 1.00 77.06 177 TRP A CA 1
ATOM 1376 C C . TRP A 1 177 ? -22.135 10.206 23.122 1.00 77.06 177 TRP A C 1
ATOM 1378 O O . TRP A 1 177 ? -22.805 10.485 24.109 1.00 77.06 177 TRP A O 1
ATOM 1388 N N . THR A 1 178 ? -20.864 10.609 23.001 1.00 77.50 178 THR A N 1
ATOM 1389 C CA . THR A 1 178 ? -20.175 11.388 24.049 1.00 77.50 178 THR A CA 1
ATOM 1390 C C . THR A 1 178 ? -20.625 12.848 24.141 1.00 77.50 178 THR A C 1
ATOM 1392 O O . THR A 1 178 ? -20.471 13.459 25.193 1.00 77.50 178 THR A O 1
ATOM 1395 N N . ARG A 1 179 ? -21.100 13.432 23.028 1.00 71.31 179 ARG A N 1
ATOM 1396 C CA . ARG A 1 179 ? -21.491 14.852 22.928 1.00 71.31 179 ARG A CA 1
ATOM 1397 C C . ARG A 1 179 ? -22.980 15.084 23.067 1.00 71.31 179 ARG A C 1
ATOM 1399 O O . ARG A 1 179 ? -23.358 16.240 23.214 1.00 71.31 179 ARG A O 1
ATOM 1406 N N . ALA A 1 180 ? -23.802 14.045 22.951 1.00 62.09 180 ALA A N 1
ATOM 1407 C CA . ALA A 1 180 ? -25.211 14.134 23.259 1.00 62.09 180 ALA A CA 1
ATOM 1408 C C . ALA A 1 180 ? -25.304 14.684 24.682 1.00 62.09 180 ALA A C 1
ATOM 1410 O O . ALA A 1 180 ? -25.044 13.980 25.659 1.00 62.09 180 ALA A O 1
ATOM 1411 N N . GLU A 1 181 ? -25.624 15.974 24.787 1.00 49.06 181 GLU A N 1
ATOM 1412 C CA . GLU A 1 181 ? -26.178 16.516 26.008 1.00 49.06 181 GLU A CA 1
ATOM 1413 C C . GLU A 1 181 ? -27.318 15.595 26.432 1.00 49.06 181 GLU A C 1
ATOM 1415 O O . GLU A 1 181 ? -27.965 14.935 25.618 1.00 49.06 181 GLU A O 1
ATOM 1420 N N . ILE A 1 182 ? -27.503 15.527 27.739 1.00 50.81 182 ILE A N 1
ATOM 1421 C CA . ILE A 1 182 ? -28.476 14.753 28.506 1.00 50.81 182 ILE A CA 1
ATOM 1422 C C . ILE A 1 182 ? -29.917 15.198 28.133 1.00 50.81 182 ILE A C 1
ATOM 1424 O O . ILE A 1 182 ? -30.692 15.602 28.987 1.00 50.81 182 ILE A O 1
ATOM 1428 N N . GLY A 1 183 ? -30.271 15.225 26.849 1.00 49.12 183 GLY A N 1
ATOM 1429 C CA . GLY A 1 183 ? -31.082 16.313 26.300 1.00 49.12 183 GLY A CA 1
ATOM 1430 C C . GLY A 1 183 ? -32.160 15.920 25.299 1.00 49.12 183 GLY A C 1
ATOM 1431 O O . GLY A 1 183 ? -32.660 16.812 24.640 1.00 49.12 183 GLY A O 1
ATOM 1432 N N . ASP A 1 184 ? -32.524 14.637 25.191 1.00 51.50 184 ASP A N 1
ATOM 1433 C CA . ASP A 1 184 ? -33.901 14.257 24.783 1.00 51.50 184 ASP A CA 1
ATOM 1434 C C . ASP A 1 184 ? -34.199 12.755 24.957 1.00 51.50 184 ASP A C 1
ATOM 1436 O O . ASP A 1 184 ? -35.347 12.348 25.105 1.00 51.50 184 ASP A O 1
ATOM 1440 N N . LYS A 1 185 ? -33.155 11.924 25.044 1.00 52.91 185 LYS A N 1
ATOM 1441 C CA . LYS A 1 185 ? -33.148 10.688 25.837 1.00 52.91 185 LYS A CA 1
ATOM 1442 C C . LYS A 1 185 ? -31.909 10.748 26.690 1.00 52.91 185 LYS A C 1
ATOM 1444 O O . LYS A 1 185 ? -30.805 10.900 26.163 1.00 52.91 185 LYS A O 1
ATOM 1449 N N . THR A 1 186 ? -32.083 10.759 28.001 1.00 55.94 186 THR A N 1
ATOM 1450 C CA . THR A 1 186 ? -30.965 11.006 28.907 1.00 55.94 186 THR A CA 1
ATOM 1451 C C . THR A 1 186 ? -29.872 9.963 28.648 1.00 55.94 186 THR A C 1
ATOM 1453 O O . THR A 1 186 ? -30.161 8.794 28.413 1.00 55.94 186 THR A O 1
ATOM 1456 N N . HIS A 1 187 ? -28.594 10.343 28.683 1.00 61.91 187 HIS A N 1
ATOM 1457 C CA . HIS A 1 187 ? -27.482 9.379 28.694 1.00 61.91 187 HIS A CA 1
ATOM 1458 C C . HIS A 1 187 ? -27.746 8.237 29.707 1.00 61.91 187 HIS A C 1
ATOM 1460 O O . HIS A 1 187 ? -27.389 7.089 29.465 1.00 61.91 187 HIS A O 1
ATOM 1466 N N . ALA A 1 188 ? -28.485 8.536 30.783 1.00 63.25 188 ALA A N 1
ATOM 1467 C CA . ALA A 1 188 ? -29.039 7.580 31.735 1.00 63.25 188 ALA A CA 1
ATOM 1468 C C . ALA A 1 188 ? -30.012 6.542 31.131 1.00 63.25 188 ALA A C 1
ATOM 1470 O O . ALA A 1 188 ? -29.892 5.375 31.474 1.00 63.25 188 ALA A O 1
ATOM 1471 N N . GLU A 1 189 ? -30.917 6.897 30.217 1.00 64.69 189 GLU A N 1
ATOM 1472 C CA . GLU A 1 189 ? -31.772 5.936 29.494 1.00 64.69 189 GLU A CA 1
ATOM 1473 C C . GLU A 1 189 ? -30.965 5.001 28.591 1.00 64.69 189 GLU A C 1
ATOM 1475 O O . GLU A 1 189 ? -31.274 3.817 28.499 1.00 64.69 189 GLU A O 1
ATOM 1480 N N . PHE A 1 190 ? -29.907 5.499 27.946 1.00 65.06 190 PHE A N 1
ATOM 1481 C CA . PHE A 1 190 ? -29.014 4.639 27.165 1.00 65.06 190 PHE A CA 1
ATOM 1482 C C . PHE A 1 190 ? -28.207 3.695 28.062 1.00 65.06 190 PHE A C 1
ATOM 1484 O O . PHE A 1 190 ? -28.081 2.514 27.738 1.00 65.06 190 PHE A O 1
ATOM 1491 N N . LEU A 1 191 ? -27.704 4.180 29.201 1.00 66.88 191 LEU A N 1
ATOM 1492 C CA . LEU A 1 191 ? -27.057 3.336 30.210 1.00 66.88 191 LEU A CA 1
ATOM 1493 C C . LEU A 1 191 ? -28.024 2.286 30.784 1.00 66.88 191 LEU A C 1
ATOM 1495 O O . LEU A 1 191 ? -27.610 1.150 30.980 1.00 66.88 191 LEU A O 1
ATOM 1499 N N . ALA A 1 192 ? -29.292 2.655 30.991 1.00 62.28 192 ALA A N 1
ATOM 1500 C CA . ALA A 1 192 ? -30.359 1.795 31.512 1.00 62.28 192 ALA A CA 1
ATOM 1501 C C . ALA A 1 192 ? -31.009 0.880 30.457 1.00 62.28 192 ALA A C 1
ATOM 1503 O O . ALA A 1 192 ? -31.898 0.099 30.778 1.00 62.28 192 ALA A O 1
ATOM 1504 N N . SER A 1 193 ? -30.619 1.005 29.186 1.00 68.31 193 SER A N 1
ATOM 1505 C CA . SER A 1 193 ? -31.108 0.147 28.099 1.00 68.31 193 SER A CA 1
ATOM 1506 C C . SER A 1 193 ? -30.281 -1.131 27.927 1.00 68.31 193 SER A C 1
ATOM 1508 O O . SER A 1 193 ? -30.505 -1.886 26.981 1.00 68.31 193 SER A O 1
ATOM 1510 N N . GLY A 1 194 ? -29.246 -1.327 28.750 1.00 65.00 194 GLY A N 1
ATOM 1511 C CA . GLY A 1 194 ? -28.270 -2.397 28.579 1.00 65.00 194 GLY A CA 1
ATOM 1512 C C . GLY A 1 194 ? -27.459 -2.323 27.278 1.00 65.00 194 GLY A C 1
ATOM 1513 O O . GLY A 1 194 ? -26.691 -3.240 26.992 1.00 65.00 194 GLY A O 1
ATOM 1514 N N . ALA A 1 195 ? -27.574 -1.257 26.476 1.00 79.19 195 ALA A N 1
ATOM 1515 C CA . ALA A 1 195 ? -26.950 -1.133 25.152 1.00 79.19 195 ALA A CA 1
ATOM 1516 C C . ALA A 1 195 ? -25.523 -0.553 25.180 1.00 79.19 195 ALA A C 1
ATOM 1518 O O . ALA A 1 195 ? -25.040 -0.020 24.177 1.00 79.19 195 ALA A O 1
ATOM 1519 N N . VAL A 1 196 ? -24.831 -0.651 26.315 1.00 86.56 196 VAL A N 1
ATOM 1520 C CA . VAL A 1 196 ? -23.451 -0.177 26.492 1.00 86.56 196 VAL A CA 1
ATOM 1521 C C . VAL A 1 196 ? -22.534 -1.309 26.940 1.00 86.56 196 VAL A C 1
ATOM 1523 O O . VAL A 1 196 ? -22.969 -2.246 27.615 1.00 86.56 196 VAL A O 1
ATOM 1526 N N . ARG A 1 197 ? -21.265 -1.244 26.528 1.00 88.12 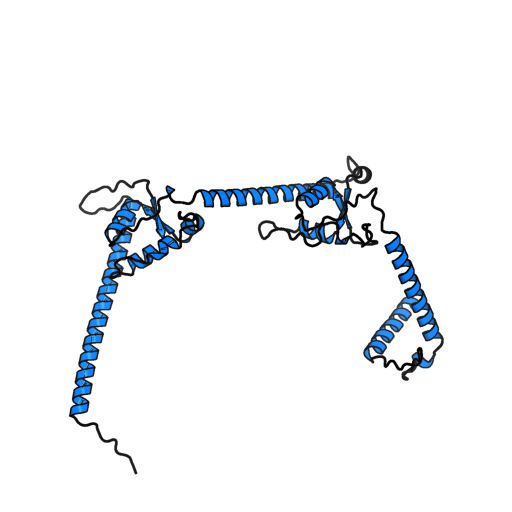197 ARG A N 1
ATOM 1527 C CA . ARG A 1 197 ? -20.238 -2.264 26.791 1.00 88.12 197 ARG A CA 1
ATOM 1528 C C . ARG A 1 197 ? -18.968 -1.648 27.344 1.00 88.12 197 ARG A C 1
ATOM 1530 O O . ARG A 1 197 ? -18.566 -0.575 26.896 1.00 88.12 197 ARG A O 1
ATOM 1537 N N . HIS A 1 198 ? -18.317 -2.344 28.272 1.00 89.62 198 HIS A N 1
ATOM 1538 C CA . HIS A 1 198 ? -16.979 -1.988 28.728 1.00 89.62 198 HIS A CA 1
ATOM 1539 C C . HIS A 1 198 ? -15.929 -2.444 27.719 1.00 89.62 198 HIS A C 1
ATOM 1541 O O . HIS A 1 198 ? -15.883 -3.605 27.312 1.00 89.62 198 HIS A O 1
ATOM 1547 N N . VAL A 1 199 ? -15.025 -1.531 27.379 1.00 92.44 199 VAL A N 1
ATOM 1548 C CA . VAL A 1 199 ? -13.794 -1.827 26.643 1.00 92.44 199 VAL A CA 1
ATOM 1549 C C . VAL A 1 199 ? -12.594 -1.212 27.352 1.00 92.44 199 VAL A C 1
ATOM 1551 O O . VAL A 1 199 ? -12.720 -0.258 28.119 1.00 92.44 199 VAL A O 1
ATOM 1554 N N . ALA A 1 200 ? -11.406 -1.747 27.097 1.00 92.44 200 ALA A N 1
ATOM 1555 C CA . ALA A 1 200 ? -10.152 -1.205 27.584 1.00 92.44 200 ALA A CA 1
ATOM 1556 C C . ALA A 1 200 ? -9.940 0.207 27.026 1.00 92.44 200 ALA A C 1
ATOM 1558 O O . ALA A 1 200 ? -9.896 0.407 25.808 1.00 92.44 200 ALA A O 1
ATOM 1559 N N . THR A 1 201 ? -9.734 1.186 27.910 1.00 92.69 201 THR A N 1
ATOM 1560 C CA . THR A 1 201 ? -9.512 2.586 27.511 1.00 92.69 201 THR A CA 1
ATOM 1561 C C . THR A 1 201 ? -8.338 2.718 26.540 1.00 92.69 201 THR A C 1
ATOM 1563 O O . THR A 1 201 ? -8.418 3.435 25.544 1.00 92.69 201 THR A O 1
ATOM 1566 N N . SER A 1 202 ? -7.257 1.971 26.782 1.00 91.38 202 SER A N 1
ATOM 1567 C CA . SER A 1 202 ? -6.067 1.964 25.926 1.00 91.38 202 SER A CA 1
ATOM 1568 C C . SER A 1 202 ? -6.336 1.404 24.526 1.00 91.38 202 SER A C 1
ATOM 1570 O O . SER A 1 202 ? -5.752 1.882 23.554 1.00 91.38 202 SER A O 1
ATOM 1572 N N . PHE A 1 203 ? -7.226 0.417 24.387 1.00 92.88 203 PHE A N 1
ATOM 1573 C CA . PHE A 1 203 ? -7.643 -0.090 23.080 1.00 92.88 203 PHE A CA 1
ATOM 1574 C C . PHE A 1 203 ? -8.420 0.980 22.316 1.00 92.88 203 PHE A C 1
ATOM 1576 O O . PHE A 1 203 ? -8.052 1.316 21.189 1.00 92.88 203 PHE A O 1
ATOM 1583 N N . LEU A 1 204 ? -9.448 1.551 22.951 1.00 92.81 204 LEU A N 1
ATOM 1584 C CA . LEU A 1 204 ? -10.321 2.533 22.316 1.00 92.81 204 LEU A CA 1
ATOM 1585 C C . LEU A 1 204 ? -9.527 3.760 21.856 1.00 92.81 204 LEU A C 1
ATOM 1587 O O . LEU A 1 204 ? -9.676 4.202 20.722 1.00 92.81 204 LEU A O 1
ATOM 1591 N N . GLN A 1 205 ? -8.616 4.266 22.689 1.00 92.75 205 GLN A N 1
ATOM 1592 C CA . GLN A 1 205 ? -7.758 5.395 22.326 1.00 92.75 205 GLN A CA 1
ATOM 1593 C C . GLN A 1 205 ? -6.843 5.094 21.132 1.00 92.75 205 GLN A C 1
ATOM 1595 O O . GLN A 1 205 ? -6.655 5.967 20.284 1.00 92.75 205 GLN A O 1
ATOM 1600 N N . ARG A 1 206 ? -6.280 3.881 21.037 1.00 92.50 206 ARG A N 1
ATOM 1601 C CA . ARG A 1 206 ? -5.486 3.476 19.863 1.00 92.50 206 ARG A CA 1
ATOM 1602 C C . ARG A 1 206 ? -6.354 3.405 18.612 1.00 92.50 206 ARG A C 1
ATOM 1604 O O . ARG A 1 206 ? -5.952 3.924 17.577 1.00 92.50 206 ARG A O 1
ATOM 1611 N N . TRP A 1 207 ? -7.542 2.812 18.712 1.00 92.88 207 TRP A N 1
ATOM 1612 C CA . TRP A 1 207 ? -8.465 2.688 17.584 1.00 92.88 207 TRP A CA 1
ATOM 1613 C C . TRP A 1 207 ? -8.973 4.055 17.094 1.00 92.88 207 TRP A C 1
ATOM 1615 O O . TRP A 1 207 ? -8.977 4.332 15.894 1.00 92.88 207 TRP A O 1
ATOM 1625 N N . LEU A 1 208 ? -9.302 4.975 18.008 1.00 91.88 208 LEU A N 1
ATOM 1626 C CA . LEU A 1 208 ? -9.720 6.345 17.680 1.00 91.88 208 LEU A CA 1
ATOM 1627 C C . LEU A 1 208 ? -8.612 7.188 17.028 1.00 91.88 208 LEU A C 1
ATOM 1629 O O . LEU A 1 208 ? -8.923 8.127 16.303 1.00 91.88 208 LEU A O 1
ATOM 1633 N N . LYS A 1 209 ? -7.336 6.862 17.259 1.00 91.31 209 LYS A N 1
ATOM 1634 C CA . LYS A 1 209 ? -6.180 7.552 16.657 1.00 91.31 209 LYS A CA 1
ATOM 1635 C C . LYS A 1 209 ? -5.631 6.861 15.408 1.00 91.31 209 LYS A C 1
ATOM 1637 O O . LYS A 1 209 ? -4.750 7.408 14.754 1.00 91.31 209 LYS A O 1
ATOM 1642 N N . TRP A 1 210 ? -6.106 5.658 15.097 1.00 90.50 210 TRP A N 1
ATOM 1643 C CA . TRP A 1 210 ? -5.577 4.856 14.001 1.00 90.50 210 TRP A CA 1
ATOM 1644 C C . TRP A 1 210 ? -5.864 5.476 12.627 1.00 90.50 210 TRP A C 1
ATOM 1646 O O . TRP A 1 210 ? -6.972 5.941 12.355 1.00 90.50 210 TRP A O 1
ATOM 1656 N N . ASP A 1 211 ? -4.860 5.451 11.760 1.00 83.81 211 ASP A N 1
ATOM 1657 C CA . ASP A 1 211 ? -4.940 5.893 10.375 1.00 83.81 211 ASP A CA 1
ATOM 1658 C C . ASP A 1 211 ? -4.738 4.685 9.459 1.00 83.81 211 ASP A C 1
ATOM 1660 O O . ASP A 1 211 ? -3.654 4.104 9.375 1.00 83.81 211 ASP A O 1
ATOM 1664 N N . SER A 1 212 ? -5.822 4.303 8.802 1.00 81.06 212 SER A N 1
ATOM 1665 C CA . SER A 1 212 ? -5.915 3.149 7.915 1.00 81.06 212 SER A CA 1
ATOM 1666 C C . SER A 1 212 ? -5.143 3.335 6.610 1.00 81.06 212 SER A C 1
ATOM 1668 O O . SER A 1 212 ? -4.802 2.339 5.981 1.00 81.06 212 SER A O 1
ATOM 1670 N N . SER A 1 213 ? -4.816 4.577 6.230 1.00 77.50 213 SER A N 1
ATOM 1671 C CA . SER A 1 213 ? -3.982 4.860 5.057 1.00 77.50 213 SER A CA 1
ATOM 1672 C C . SER A 1 213 ? -2.515 4.471 5.265 1.00 77.50 213 SER A C 1
ATOM 1674 O O . SER A 1 213 ? -1.788 4.266 4.297 1.00 77.50 213 SER A O 1
ATOM 1676 N N . LYS A 1 214 ? -2.075 4.363 6.528 1.00 81.12 214 LYS A N 1
ATOM 1677 C CA . LYS A 1 214 ? -0.680 4.070 6.885 1.00 81.12 214 LYS A CA 1
ATOM 1678 C C . LYS A 1 214 ? -0.427 2.589 7.119 1.00 81.12 214 LYS A C 1
ATOM 1680 O O . LYS A 1 214 ? 0.640 2.097 6.770 1.00 81.12 214 LYS A O 1
ATOM 1685 N N . ALA A 1 215 ? -1.363 1.901 7.767 1.00 82.12 215 ALA A N 1
ATOM 1686 C CA . ALA A 1 215 ? -1.238 0.483 8.090 1.00 82.12 215 ALA A CA 1
ATOM 1687 C C . ALA A 1 215 ? -2.581 -0.114 8.523 1.00 82.12 215 ALA A C 1
ATOM 1689 O O . ALA A 1 215 ? -3.465 0.599 9.002 1.00 82.12 215 ALA A O 1
ATOM 1690 N N . SER A 1 216 ? -2.691 -1.443 8.466 1.00 84.25 216 SER A N 1
ATOM 1691 C CA . SER A 1 216 ? -3.768 -2.195 9.118 1.00 84.25 216 SER A CA 1
ATOM 1692 C C . SER A 1 216 ? -3.786 -1.959 10.634 1.00 84.25 216 SER A C 1
ATOM 1694 O O . SER A 1 216 ? -2.736 -1.800 11.263 1.00 84.25 216 SER A O 1
ATOM 1696 N N . PHE A 1 217 ? -4.969 -1.979 11.254 1.00 86.00 217 PHE A N 1
ATOM 1697 C CA . PHE A 1 217 ? -5.075 -1.810 12.702 1.00 86.00 217 PHE A CA 1
ATOM 1698 C C . PHE A 1 217 ? -4.473 -3.004 13.448 1.00 86.00 217 PHE A C 1
ATOM 1700 O O . PHE A 1 217 ? -4.837 -4.154 13.207 1.00 86.00 217 PHE A O 1
ATOM 1707 N N . ASN A 1 218 ? -3.588 -2.733 14.409 1.00 86.69 218 ASN A N 1
ATOM 1708 C CA . ASN A 1 218 ? -3.069 -3.771 15.292 1.00 86.69 218 ASN A CA 1
ATOM 1709 C C . ASN A 1 218 ? -4.074 -4.072 16.415 1.00 86.69 218 ASN A C 1
ATOM 1711 O O . ASN A 1 218 ? -4.148 -3.356 17.427 1.00 86.69 218 ASN A O 1
ATOM 1715 N N . TRP A 1 219 ? -4.802 -5.173 16.236 1.00 86.00 219 TRP A N 1
ATOM 1716 C CA . TRP A 1 219 ? -5.777 -5.680 17.194 1.00 86.00 219 TRP A CA 1
ATOM 1717 C C . TRP A 1 219 ? -5.149 -6.103 18.526 1.00 86.00 219 TRP A C 1
ATOM 1719 O O . TRP A 1 219 ? -5.767 -5.877 19.563 1.00 86.00 219 TRP A O 1
ATOM 1729 N N . GLY A 1 220 ? -3.897 -6.572 18.550 1.00 81.88 220 GLY A N 1
ATOM 1730 C CA . GLY A 1 220 ? -3.145 -6.876 19.773 1.00 81.88 220 GLY A CA 1
ATOM 1731 C C . GLY A 1 220 ? -3.944 -7.703 20.789 1.00 81.88 220 GLY A C 1
ATOM 1732 O O . GLY A 1 220 ? -4.447 -8.776 20.479 1.00 81.88 220 GLY A O 1
ATOM 1733 N N . LEU A 1 221 ? -4.084 -7.188 22.015 1.00 78.19 221 LEU A N 1
ATOM 1734 C CA . LEU A 1 221 ? -4.891 -7.818 23.072 1.00 78.19 221 LEU A CA 1
ATOM 1735 C C . LEU A 1 221 ? -6.416 -7.653 22.876 1.00 78.19 221 LEU A C 1
ATOM 1737 O O . LEU A 1 221 ? -7.183 -8.146 23.686 1.00 78.19 221 LEU A O 1
ATOM 1741 N N . GLY A 1 222 ? -6.888 -6.968 21.839 1.00 86.69 222 GLY A N 1
ATOM 1742 C CA . GLY A 1 222 ? -8.312 -6.711 21.617 1.00 86.69 222 GLY A CA 1
ATOM 1743 C C . GLY A 1 222 ? -8.926 -5.716 22.618 1.00 86.69 222 GLY A C 1
ATOM 1744 O O . GLY A 1 222 ? -8.227 -5.170 23.482 1.00 86.69 222 GLY A O 1
ATOM 1745 N N . PRO A 1 223 ? -10.236 -5.436 22.500 1.00 89.19 223 PRO A N 1
ATOM 1746 C CA . PRO A 1 223 ? -10.913 -4.439 23.323 1.00 89.19 223 PRO A CA 1
ATOM 1747 C C . PRO A 1 223 ? -11.225 -4.910 24.746 1.00 89.19 223 PRO A C 1
ATOM 1749 O O . PRO A 1 223 ? -11.351 -4.052 25.609 1.00 89.19 223 PRO A O 1
ATOM 1752 N N . THR A 1 224 ? -11.331 -6.213 25.039 1.00 89.75 224 THR A N 1
ATOM 1753 C CA . THR A 1 224 ? -11.771 -6.691 26.374 1.00 89.75 224 THR A CA 1
ATOM 1754 C C . THR A 1 224 ? -10.731 -7.494 27.153 1.00 89.75 224 THR A C 1
ATOM 1756 O O . THR A 1 224 ? -10.756 -7.487 28.380 1.00 89.75 224 THR A O 1
ATOM 1759 N N . LYS A 1 225 ? -9.736 -8.110 26.506 1.00 86.94 225 LYS A N 1
ATOM 1760 C CA . LYS A 1 225 ? -8.704 -8.902 27.207 1.00 86.94 225 LYS A CA 1
ATOM 1761 C C . LYS A 1 225 ? -7.932 -8.125 28.285 1.00 86.94 225 LYS A C 1
ATOM 1763 O O . LYS A 1 225 ? -7.692 -8.701 29.342 1.00 86.94 225 LYS A O 1
ATOM 1768 N N . PRO A 1 226 ? -7.548 -6.840 28.098 1.00 88.44 226 PRO A N 1
ATOM 1769 C CA . PRO A 1 226 ? -6.817 -6.102 29.135 1.00 88.44 226 PRO A CA 1
ATOM 1770 C C . PRO A 1 226 ? -7.634 -5.842 30.407 1.00 88.44 226 PRO A C 1
ATOM 1772 O O . PRO A 1 226 ? -7.058 -5.561 31.457 1.00 88.44 226 PRO A O 1
ATOM 1775 N N . ILE A 1 227 ? -8.963 -5.900 30.302 1.00 89.69 227 ILE A N 1
ATOM 1776 C CA . ILE A 1 227 ? -9.898 -5.624 31.399 1.00 89.69 227 ILE A CA 1
ATOM 1777 C C . ILE A 1 227 ? -10.525 -6.905 31.959 1.00 89.69 227 ILE A C 1
ATOM 1779 O O . ILE A 1 227 ? -11.204 -6.840 32.977 1.00 89.69 227 ILE A O 1
ATOM 1783 N N . ALA A 1 228 ? -10.254 -8.061 31.350 1.00 88.88 228 ALA A N 1
ATOM 1784 C CA . ALA A 1 228 ? -10.613 -9.366 31.884 1.00 88.88 228 ALA A CA 1
ATOM 1785 C C . ALA A 1 228 ? -9.592 -9.830 32.944 1.00 88.88 228 ALA A C 1
ATOM 1787 O O . ALA A 1 228 ? -8.375 -9.590 32.852 1.00 88.88 228 ALA A O 1
ATOM 1788 N N . CYS A 1 229 ? -10.080 -10.486 33.992 1.00 87.31 229 CYS A N 1
ATOM 1789 C CA . CYS A 1 229 ? -9.246 -11.285 34.884 1.00 87.31 229 CYS A CA 1
ATOM 1790 C C . CYS A 1 229 ? -9.135 -12.732 34.368 1.00 87.31 229 CYS A C 1
ATOM 1792 O O . CYS A 1 229 ? -9.722 -13.086 33.352 1.00 87.31 229 CYS A O 1
ATOM 1794 N N . GLN A 1 230 ? -8.361 -13.567 35.065 1.00 86.00 230 GLN A N 1
ATOM 1795 C CA . GLN A 1 230 ? -8.213 -14.991 34.730 1.00 86.00 230 GLN A CA 1
ATOM 1796 C C . GLN A 1 230 ? -9.479 -15.816 35.017 1.00 86.00 230 GLN A C 1
ATOM 1798 O O . GLN A 1 230 ? -9.588 -16.936 34.540 1.00 86.00 230 GLN A O 1
ATOM 1803 N N . HIS A 1 231 ? -10.428 -15.258 35.772 1.00 84.81 231 HIS A N 1
ATOM 1804 C CA . HIS A 1 231 ? -11.732 -15.855 36.062 1.00 84.81 231 HIS A CA 1
ATOM 1805 C C . HIS A 1 231 ? -12.811 -15.415 35.067 1.00 84.81 231 HIS A C 1
ATOM 1807 O O . HIS A 1 231 ? -13.990 -15.509 35.385 1.00 84.81 231 HIS A O 1
ATOM 1813 N N . ASP A 1 232 ? -12.423 -14.848 33.918 1.00 83.62 232 ASP A N 1
ATOM 1814 C CA . ASP A 1 232 ? -13.346 -14.414 32.861 1.00 83.62 232 ASP A CA 1
ATOM 1815 C C . ASP A 1 232 ? -14.323 -13.289 33.260 1.00 83.62 232 ASP A C 1
ATOM 1817 O O . ASP A 1 232 ? -15.279 -12.972 32.559 1.00 83.62 232 ASP A O 1
ATOM 1821 N N . MET A 1 233 ? -14.023 -12.609 34.365 1.00 86.88 233 MET A N 1
ATOM 1822 C CA . MET A 1 233 ? -14.812 -11.516 34.932 1.00 86.88 233 MET A CA 1
ATOM 1823 C C . MET A 1 233 ? -14.097 -10.170 34.764 1.00 86.88 233 MET A C 1
ATOM 1825 O O . MET A 1 233 ? -12.907 -10.104 34.428 1.00 86.88 233 MET A O 1
ATOM 1829 N N . LEU A 1 234 ? -14.805 -9.069 35.027 1.00 86.94 234 LEU A N 1
ATOM 1830 C CA . LEU A 1 234 ? -14.219 -7.737 34.916 1.00 86.94 234 LEU A CA 1
ATOM 1831 C C . LEU A 1 234 ? -13.189 -7.524 36.036 1.00 86.94 234 LEU A C 1
ATOM 1833 O O . LEU A 1 234 ? -13.475 -7.692 37.224 1.00 86.94 234 LEU A O 1
ATOM 1837 N N . ARG A 1 235 ? -11.957 -7.175 35.665 1.00 87.50 235 ARG A N 1
ATOM 1838 C CA . ARG A 1 235 ? -10.860 -6.984 36.616 1.00 87.50 235 ARG A CA 1
ATOM 1839 C C . ARG A 1 235 ? -11.104 -5.727 37.470 1.00 87.50 235 ARG A C 1
ATOM 1841 O O . ARG A 1 235 ? -11.369 -4.659 36.910 1.00 87.50 235 ARG A O 1
ATOM 1848 N N . PRO A 1 236 ? -10.921 -5.795 38.802 1.00 83.12 236 PRO A N 1
ATOM 1849 C CA . PRO A 1 236 ? -11.083 -4.632 39.672 1.00 83.12 236 PRO A CA 1
ATOM 1850 C C . PRO A 1 236 ? -10.124 -3.490 39.296 1.00 83.12 236 PRO A C 1
ATOM 1852 O O . PRO A 1 236 ? -8.927 -3.721 39.118 1.00 83.12 236 PRO A O 1
ATOM 1855 N N . ASN A 1 237 ? -10.631 -2.255 39.225 1.00 80.25 237 ASN A N 1
ATOM 1856 C CA . ASN A 1 237 ? -9.896 -1.027 38.865 1.00 80.25 237 ASN A CA 1
ATOM 1857 C C . ASN A 1 237 ? -9.212 -1.037 37.487 1.00 80.25 237 ASN A C 1
ATOM 1859 O O . ASN A 1 237 ? -8.332 -0.209 37.237 1.00 80.25 237 ASN A O 1
ATOM 1863 N N . ALA A 1 238 ? -9.571 -1.955 36.588 1.00 86.38 238 ALA A N 1
ATOM 1864 C CA . ALA A 1 238 ? -9.055 -1.891 35.231 1.00 86.38 238 ALA A CA 1
ATOM 1865 C C . ALA A 1 238 ? -9.573 -0.614 34.536 1.00 86.38 238 ALA A C 1
ATOM 1867 O O . ALA A 1 238 ? -10.756 -0.289 34.670 1.00 86.38 238 ALA A O 1
ATOM 1868 N N . PRO A 1 239 ? -8.722 0.127 33.802 1.00 88.50 239 PRO A N 1
ATOM 1869 C CA . PRO A 1 239 ? -9.152 1.319 33.082 1.00 88.50 239 PRO A CA 1
ATOM 1870 C C . PRO A 1 239 ? -10.097 0.918 31.943 1.00 88.50 239 PRO A C 1
ATOM 1872 O O . PRO A 1 239 ? -9.669 0.393 30.907 1.00 88.50 239 PRO A O 1
ATOM 1875 N N . THR A 1 240 ? -11.391 1.142 32.168 1.00 90.50 240 THR A N 1
ATOM 1876 C CA . THR A 1 240 ? -12.461 0.842 31.217 1.00 90.50 240 THR A CA 1
ATOM 1877 C C . THR A 1 240 ? -13.108 2.119 30.700 1.00 90.50 240 THR A C 1
ATOM 1879 O O . THR A 1 240 ? -13.124 3.164 31.351 1.00 90.50 240 THR A O 1
ATOM 1882 N N . THR A 1 241 ? -13.663 2.031 29.499 1.00 90.06 241 THR A N 1
ATOM 1883 C CA . THR A 1 241 ? -14.502 3.062 28.898 1.00 90.06 241 THR A CA 1
ATOM 1884 C C . THR A 1 241 ? -15.757 2.396 28.359 1.00 90.06 241 THR A C 1
ATOM 1886 O O . THR A 1 241 ? -15.684 1.292 27.819 1.00 90.06 241 THR A O 1
ATOM 1889 N N . LEU A 1 242 ? -16.902 3.050 28.537 1.00 88.69 242 LEU A N 1
ATOM 1890 C CA . LEU A 1 242 ? -18.163 2.587 27.973 1.00 88.69 242 LEU A CA 1
ATOM 1891 C C . LEU A 1 242 ? -18.258 2.997 26.506 1.00 88.69 242 LEU A C 1
ATOM 1893 O O . LEU A 1 242 ? -17.866 4.103 26.140 1.00 88.69 242 LEU A O 1
ATOM 1897 N N . ILE A 1 243 ? -18.780 2.099 25.678 1.00 88.19 243 ILE A N 1
ATOM 1898 C CA . ILE A 1 243 ? -19.100 2.370 24.276 1.00 88.19 243 ILE A CA 1
ATOM 1899 C C . ILE A 1 243 ? -20.504 1.859 23.936 1.00 88.19 243 ILE A C 1
ATOM 1901 O O . ILE A 1 243 ? -20.980 0.917 24.580 1.00 88.19 243 ILE A O 1
ATOM 1905 N N . PRO A 1 244 ? -21.158 2.414 22.900 1.00 87.75 244 PRO A N 1
ATOM 1906 C CA . PRO A 1 244 ? -22.394 1.856 22.361 1.00 87.75 244 PRO A CA 1
ATOM 1907 C C . PRO A 1 244 ? -22.217 0.410 21.876 1.00 87.75 244 PRO A C 1
ATOM 1909 O O . PRO A 1 244 ? -21.209 0.075 21.251 1.00 87.75 244 PRO A O 1
ATOM 1912 N N . HIS A 1 245 ? -23.230 -0.433 22.085 1.00 86.12 245 HIS A N 1
ATOM 1913 C CA . HIS A 1 245 ? -23.219 -1.841 21.676 1.00 86.12 245 HIS A CA 1
ATOM 1914 C C . HIS A 1 245 ? -22.952 -2.021 20.175 1.00 86.12 245 HIS A C 1
ATOM 1916 O O . HIS A 1 245 ? -22.175 -2.890 19.798 1.00 86.12 245 HIS A O 1
ATOM 1922 N N . VAL A 1 246 ? -23.496 -1.148 19.319 1.00 86.50 246 VAL A N 1
ATOM 1923 C CA . VAL A 1 246 ? -23.231 -1.172 17.867 1.00 86.50 246 VAL A CA 1
ATOM 1924 C C . VAL A 1 246 ? -21.736 -1.052 17.538 1.00 86.50 246 VAL A C 1
ATOM 1926 O O . VAL A 1 246 ? -21.230 -1.753 16.664 1.00 86.50 246 VAL A O 1
ATOM 1929 N N . MET A 1 247 ? -21.004 -0.222 18.285 1.00 88.81 247 MET A N 1
ATOM 1930 C CA . MET A 1 247 ? -19.559 -0.060 18.123 1.00 88.81 247 MET A CA 1
ATOM 1931 C C . MET A 1 247 ? -18.807 -1.294 18.637 1.00 88.81 247 MET A C 1
ATOM 1933 O O . MET A 1 247 ? -17.822 -1.718 18.038 1.00 88.81 247 MET A O 1
ATOM 1937 N N . PHE A 1 248 ? -19.294 -1.907 19.719 1.00 89.12 248 PHE A N 1
ATOM 1938 C CA . PHE A 1 248 ? -18.747 -3.160 20.234 1.00 89.12 248 PHE A CA 1
ATOM 1939 C C . PHE A 1 248 ? -18.926 -4.323 19.247 1.00 89.12 248 PHE A C 1
ATOM 1941 O O . PHE A 1 248 ? -17.969 -5.050 18.991 1.00 89.12 248 PHE A O 1
ATOM 1948 N N . CYS A 1 249 ? -20.110 -4.470 18.642 1.00 87.25 249 CYS A N 1
ATOM 1949 C CA . CYS A 1 249 ? -20.351 -5.451 17.581 1.00 87.25 249 CYS A CA 1
ATOM 1950 C C . CYS A 1 249 ? -19.401 -5.237 16.406 1.00 87.25 249 CYS A C 1
ATOM 1952 O O . CYS A 1 249 ? -18.776 -6.190 15.959 1.00 87.25 249 CYS A O 1
ATOM 1954 N N . HIS A 1 250 ? -19.200 -3.987 15.978 1.00 89.06 250 HIS A N 1
ATOM 1955 C CA . HIS A 1 250 ? -18.219 -3.681 14.941 1.00 89.06 250 HIS A CA 1
ATOM 1956 C C . HIS A 1 250 ? -16.806 -4.149 15.319 1.00 89.06 250 HIS A C 1
ATOM 1958 O O . HIS A 1 250 ? -16.123 -4.746 14.488 1.00 89.06 250 HIS A O 1
ATOM 1964 N N . PHE A 1 251 ? -16.365 -3.940 16.564 1.00 89.25 251 PHE A N 1
ATOM 1965 C CA . PHE A 1 251 ? -15.068 -4.450 17.018 1.00 89.25 251 PHE A CA 1
ATOM 1966 C C . PHE A 1 251 ? -14.988 -5.975 17.014 1.00 89.25 251 PHE A C 1
ATOM 1968 O O . PHE A 1 251 ? -13.957 -6.516 16.630 1.00 89.25 251 PHE A O 1
ATOM 1975 N N . ARG A 1 252 ? -16.064 -6.657 17.411 1.00 85.50 252 ARG A N 1
ATOM 1976 C CA . ARG A 1 252 ? -16.174 -8.119 17.361 1.00 85.50 252 ARG A CA 1
ATOM 1977 C C . ARG A 1 252 ? -16.087 -8.660 15.950 1.00 85.50 252 ARG A C 1
ATOM 1979 O O . ARG A 1 252 ? -15.296 -9.561 15.705 1.00 85.50 252 ARG A O 1
ATOM 1986 N N . ASP A 1 253 ? -16.855 -8.085 15.043 1.00 85.31 253 ASP A N 1
ATOM 1987 C CA . ASP A 1 253 ? -16.979 -8.597 13.685 1.00 85.31 253 ASP A CA 1
ATOM 1988 C C . ASP A 1 253 ? -15.743 -8.241 12.833 1.00 85.31 253 ASP A C 1
ATOM 1990 O O . ASP A 1 253 ? -15.461 -8.906 11.842 1.00 85.31 253 ASP A O 1
ATOM 1994 N N . SER A 1 254 ? -14.976 -7.219 13.238 1.00 84.00 254 SER A N 1
ATOM 1995 C CA . SER A 1 254 ? -13.752 -6.781 12.546 1.00 84.00 254 SER A CA 1
ATOM 1996 C C . SER A 1 254 ? -12.459 -7.380 13.115 1.00 84.00 254 SER A C 1
ATOM 1998 O O . SER A 1 254 ? -11.394 -7.198 12.520 1.00 84.00 254 SER A O 1
ATOM 2000 N N . ALA A 1 255 ? -12.511 -8.041 14.274 1.00 81.94 255 ALA A N 1
ATOM 2001 C CA . ALA A 1 255 ? -11.333 -8.643 14.885 1.00 81.94 255 ALA A CA 1
ATOM 2002 C C . ALA A 1 255 ? -10.930 -9.935 14.143 1.00 81.94 255 ALA A C 1
ATOM 2004 O O . ALA A 1 255 ? -11.793 -10.763 13.846 1.00 81.94 255 ALA A O 1
ATOM 2005 N N . PRO A 1 256 ? -9.628 -10.159 13.875 1.00 78.88 256 PRO A N 1
ATOM 2006 C CA . PRO A 1 256 ? -9.125 -11.454 13.429 1.00 78.88 256 PRO A CA 1
ATOM 2007 C C . PRO A 1 256 ? -9.588 -12.587 14.353 1.00 78.88 256 PRO A C 1
ATOM 2009 O O . PRO A 1 256 ? -9.592 -12.425 15.576 1.00 78.88 256 PRO A O 1
ATOM 2012 N N . ALA A 1 257 ? -9.899 -13.755 13.786 1.00 68.06 257 ALA A N 1
ATOM 2013 C CA . ALA A 1 257 ? -10.394 -14.912 14.541 1.00 68.06 257 ALA A CA 1
ATOM 2014 C C . ALA A 1 257 ? -9.451 -15.345 15.686 1.00 68.06 257 ALA A C 1
ATOM 2016 O O . ALA A 1 257 ? -9.902 -15.822 16.724 1.00 68.06 257 ALA A O 1
ATOM 2017 N N . GLU A 1 258 ? -8.142 -15.133 15.519 1.00 64.12 258 GLU A N 1
ATOM 2018 C CA . GLU A 1 258 ? -7.106 -15.456 16.509 1.00 64.12 258 GLU A CA 1
ATOM 2019 C C . GLU A 1 258 ? -6.971 -14.400 17.620 1.00 64.12 258 GLU A C 1
ATOM 2021 O O . GLU A 1 258 ? -6.505 -14.693 18.724 1.00 64.12 258 GLU A O 1
ATOM 2026 N N . THR A 1 259 ? -7.404 -13.161 17.365 1.00 61.16 259 THR A N 1
ATOM 2027 C CA . THR A 1 259 ? -7.469 -12.107 18.383 1.00 61.16 259 THR A CA 1
ATOM 2028 C C . THR A 1 259 ? -8.774 -12.233 19.142 1.00 61.16 259 THR A C 1
ATOM 2030 O O . THR A 1 259 ? -9.721 -11.479 18.937 1.00 61.16 259 THR A O 1
ATOM 2033 N N . VAL A 1 260 ? -8.803 -13.237 20.016 1.00 54.00 260 VAL A N 1
ATOM 2034 C CA . VAL A 1 260 ? -9.936 -13.563 20.876 1.00 54.00 260 VAL A CA 1
ATOM 2035 C C . VAL A 1 260 ? -10.468 -12.299 21.550 1.00 54.00 260 VAL A C 1
ATOM 2037 O O . VAL A 1 260 ? -9.823 -11.680 22.403 1.00 54.00 260 VAL A O 1
ATOM 2040 N N . LEU A 1 261 ? -11.680 -11.940 21.157 1.00 54.00 261 LEU A N 1
ATOM 2041 C CA . LEU A 1 261 ? -12.541 -11.023 21.865 1.00 54.00 261 LEU A CA 1
ATOM 2042 C C . LEU A 1 261 ? -13.252 -11.837 22.942 1.00 54.00 261 LEU A C 1
ATOM 2044 O O . LEU A 1 261 ? -14.206 -12.548 22.655 1.00 54.00 261 LEU A O 1
ATOM 2048 N N . V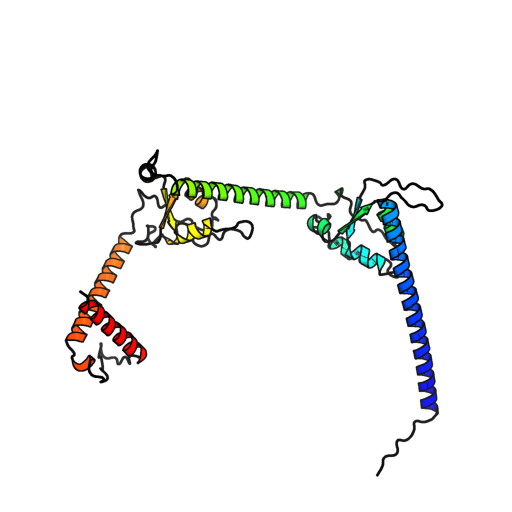AL A 1 262 ? -12.677 -11.823 24.147 1.00 60.38 262 VAL A N 1
ATOM 2049 C CA . VAL A 1 262 ? -12.887 -12.901 25.123 1.00 60.38 262 VAL A CA 1
ATOM 2050 C C . VAL A 1 262 ? -14.279 -12.841 25.745 1.00 60.38 262 VAL A C 1
ATOM 2052 O O . VAL A 1 262 ? -14.939 -13.865 25.763 1.00 60.38 262 VAL A O 1
ATOM 2055 N N . HIS A 1 263 ? -14.771 -11.667 26.157 1.00 70.31 263 HIS A N 1
ATOM 2056 C CA . HIS A 1 263 ? -16.037 -11.568 26.901 1.00 70.31 263 HIS A CA 1
ATOM 2057 C C . HIS A 1 263 ? -16.864 -10.340 26.527 1.00 70.31 263 HIS A C 1
ATOM 2059 O O . HIS A 1 263 ? -16.304 -9.279 26.233 1.00 70.31 263 HIS A O 1
ATOM 2065 N N . ASP A 1 264 ? -18.192 -10.491 26.556 1.00 81.50 264 ASP A N 1
ATOM 2066 C CA . ASP A 1 264 ? -19.153 -9.396 26.395 1.00 81.50 264 ASP A CA 1
ATOM 2067 C C . ASP A 1 264 ? -19.435 -8.733 27.752 1.00 81.50 264 ASP A C 1
ATOM 2069 O O . ASP A 1 264 ? -20.325 -9.153 28.491 1.00 81.50 264 ASP A O 1
ATOM 2073 N N . PHE A 1 265 ? -18.660 -7.699 28.097 1.00 84.94 265 PHE A N 1
ATOM 2074 C CA . PHE A 1 265 ? -18.831 -6.998 29.368 1.00 84.94 265 PHE A CA 1
ATOM 2075 C C . PHE A 1 265 ? -19.930 -5.926 29.293 1.00 84.94 265 PHE A C 1
ATOM 2077 O O . PHE A 1 265 ? -19.653 -4.727 29.168 1.00 84.94 265 PHE A O 1
ATOM 2084 N N . ALA A 1 266 ? -21.191 -6.354 29.348 1.00 80.50 266 ALA A N 1
ATOM 2085 C CA . ALA A 1 266 ? -22.345 -5.463 29.457 1.00 80.50 266 ALA A CA 1
ATOM 2086 C C . ALA A 1 266 ? -22.448 -4.811 30.843 1.00 80.50 266 ALA A C 1
ATOM 2088 O O . ALA A 1 266 ? -22.265 -5.480 31.858 1.00 80.50 266 ALA A O 1
ATOM 2089 N N . LEU A 1 267 ? -22.776 -3.514 30.881 1.00 77.25 267 LEU A N 1
ATOM 2090 C CA . LEU A 1 267 ? -22.817 -2.721 32.119 1.00 77.25 267 LEU A CA 1
ATOM 2091 C C . LEU A 1 267 ? -23.747 -3.312 33.195 1.00 77.25 267 LEU A C 1
ATOM 2093 O O . LEU A 1 267 ? -23.420 -3.254 34.373 1.00 77.25 267 LEU A O 1
ATOM 2097 N N . GLU A 1 268 ? -24.888 -3.878 32.799 1.00 67.50 268 GLU A N 1
ATOM 2098 C CA . GLU A 1 268 ? -25.913 -4.361 33.739 1.00 67.50 268 GLU A CA 1
ATOM 2099 C C . GLU A 1 268 ? -25.624 -5.752 34.313 1.00 67.50 268 GLU A C 1
ATOM 2101 O O . GLU A 1 268 ? -26.051 -6.062 35.422 1.00 67.50 268 GLU A O 1
ATOM 2106 N N . THR A 1 269 ? -24.921 -6.604 33.565 1.00 70.19 269 THR A N 1
ATOM 2107 C CA . THR A 1 269 ? -24.751 -8.026 33.910 1.00 70.19 269 THR A CA 1
ATOM 2108 C C . THR A 1 269 ? -23.321 -8.394 34.279 1.00 70.19 269 THR A C 1
ATOM 2110 O O . THR A 1 269 ? -23.088 -9.459 34.848 1.00 70.19 269 THR A O 1
ATOM 2113 N N . SER A 1 270 ? -22.349 -7.532 33.977 1.00 77.94 270 SER A N 1
ATOM 2114 C CA . SER A 1 270 ? -20.942 -7.822 34.249 1.00 77.94 270 SER A CA 1
ATOM 2115 C C . SER A 1 270 ? -20.590 -7.451 35.674 1.00 77.94 270 SER A C 1
ATOM 2117 O O . SER A 1 270 ? -20.391 -6.279 35.990 1.00 77.94 270 SER A O 1
ATOM 2119 N N . ALA A 1 271 ? -20.457 -8.456 36.534 1.00 77.75 271 ALA A N 1
ATOM 2120 C CA . ALA A 1 271 ? -19.919 -8.239 37.864 1.00 77.75 271 ALA A CA 1
ATOM 2121 C C . ALA A 1 271 ? -18.387 -8.092 37.827 1.00 77.75 271 ALA A C 1
ATOM 2123 O O . ALA A 1 271 ? -17.670 -8.726 37.043 1.00 77.75 271 ALA A O 1
ATOM 2124 N N . VAL A 1 272 ? -17.881 -7.226 38.704 1.00 85.38 272 VAL A N 1
ATOM 2125 C CA . VAL A 1 272 ? -16.452 -7.163 39.012 1.00 85.38 272 VAL A CA 1
ATOM 2126 C C . VAL A 1 272 ? -16.064 -8.466 39.706 1.00 85.38 272 VAL A C 1
ATOM 2128 O O . VAL A 1 272 ? -16.815 -8.987 40.523 1.00 85.38 272 VAL A O 1
ATOM 2131 N N . CYS A 1 273 ? -14.894 -9.008 39.380 1.00 87.44 273 CYS A N 1
ATOM 2132 C CA . CYS A 1 273 ? -14.436 -10.269 39.949 1.00 87.44 273 CYS A CA 1
ATOM 2133 C C . CYS A 1 273 ? -14.250 -10.172 41.472 1.00 87.44 273 CYS A C 1
ATOM 2135 O O . CYS A 1 273 ? -13.285 -9.560 41.936 1.00 87.44 273 CYS A O 1
ATOM 2137 N N . GLU A 1 274 ? -15.133 -10.822 42.233 1.00 86.06 274 GLU A N 1
ATOM 2138 C CA . GLU A 1 274 ? -15.087 -10.854 43.700 1.00 86.06 274 GLU A CA 1
ATOM 2139 C C . GLU A 1 274 ? -13.808 -11.521 44.216 1.00 86.06 274 GLU A C 1
ATOM 2141 O O . GLU A 1 274 ? -13.141 -10.956 45.077 1.00 86.06 274 GLU A O 1
ATOM 2146 N N . MET A 1 275 ? -13.371 -12.627 43.601 1.00 84.31 275 MET A N 1
ATOM 2147 C CA . MET A 1 275 ? -12.118 -13.308 43.968 1.00 84.31 275 MET A CA 1
ATOM 2148 C C . MET A 1 275 ? -10.905 -12.372 43.862 1.00 84.31 275 MET A C 1
ATOM 2150 O O . MET A 1 275 ? -10.101 -12.265 44.785 1.00 84.31 275 MET A O 1
ATOM 2154 N N . CYS A 1 276 ? -10.803 -11.609 42.768 1.00 84.56 276 CYS A N 1
ATOM 2155 C CA . CYS A 1 276 ? -9.725 -10.631 42.605 1.00 84.56 276 CYS A CA 1
ATOM 2156 C C . CYS A 1 276 ? -9.869 -9.420 43.546 1.00 84.56 276 CYS A C 1
ATOM 2158 O O . CYS A 1 276 ? -8.874 -8.752 43.837 1.00 84.56 276 CYS A O 1
ATOM 2160 N N . CYS A 1 277 ? -11.082 -9.086 43.994 1.00 81.44 277 CYS A N 1
ATOM 2161 C CA . CYS A 1 277 ? -11.298 -8.070 45.026 1.00 81.44 277 CYS A CA 1
ATOM 2162 C C . CYS A 1 277 ? -10.817 -8.566 46.398 1.00 81.44 277 CYS A C 1
ATOM 2164 O O . CYS A 1 277 ? -10.122 -7.830 47.101 1.00 81.44 277 CYS A O 1
ATOM 2166 N N . GLU A 1 278 ? -11.144 -9.807 46.758 1.00 78.75 278 GLU A N 1
ATOM 2167 C CA . GLU A 1 278 ? -10.775 -10.430 48.031 1.00 78.75 278 GLU A CA 1
ATOM 2168 C C . GLU A 1 278 ? -9.268 -10.636 48.155 1.00 78.75 278 GLU A C 1
ATOM 2170 O O . GLU A 1 278 ? -8.679 -10.175 49.133 1.00 78.75 278 GLU A O 1
ATOM 2175 N N . GLU A 1 279 ? -8.618 -11.219 47.142 1.00 76.38 279 GLU A N 1
ATOM 2176 C CA . GLU A 1 279 ? -7.157 -11.379 47.098 1.00 76.38 279 GLU A CA 1
ATOM 2177 C C . GLU A 1 279 ? -6.450 -10.042 47.355 1.00 76.38 279 GLU A C 1
ATOM 2179 O O . GLU A 1 279 ? -5.522 -9.945 48.161 1.00 76.38 279 GLU A O 1
ATOM 2184 N N . ARG A 1 280 ? -6.935 -8.963 46.730 1.00 66.62 280 ARG A N 1
ATOM 2185 C CA . ARG A 1 280 ? -6.383 -7.617 46.922 1.00 66.62 280 ARG A CA 1
ATOM 2186 C C . ARG A 1 280 ? -6.651 -7.052 48.311 1.00 66.62 280 ARG A C 1
ATOM 2188 O O . ARG A 1 280 ? -5.766 -6.392 48.850 1.00 66.62 280 ARG A O 1
ATOM 2195 N N . SER A 1 281 ? -7.832 -7.280 48.881 1.00 67.88 281 SER A N 1
ATOM 2196 C CA . SER A 1 281 ? -8.149 -6.872 50.254 1.00 67.88 281 SER A CA 1
ATOM 2197 C C . SER A 1 281 ? -7.229 -7.576 51.254 1.00 67.88 281 SER A C 1
ATOM 2199 O O . SER A 1 281 ? -6.649 -6.931 52.131 1.00 67.88 281 SER A O 1
ATOM 2201 N N . VAL A 1 282 ? -6.996 -8.877 51.058 1.00 65.25 282 VAL A N 1
ATOM 2202 C CA . VAL A 1 282 ? -6.056 -9.661 51.864 1.00 65.25 282 VAL A CA 1
ATOM 2203 C C . VAL A 1 282 ? -4.646 -9.091 51.721 1.00 65.25 282 VAL A C 1
ATOM 2205 O O . VAL A 1 282 ? -4.036 -8.743 52.731 1.00 65.25 282 VAL A O 1
ATOM 2208 N N . HIS A 1 283 ? -4.157 -8.864 50.499 1.00 59.44 283 HIS A N 1
ATOM 2209 C CA . HIS A 1 283 ? -2.844 -8.253 50.272 1.00 59.44 283 HIS A CA 1
ATOM 2210 C C . HIS A 1 283 ? -2.710 -6.858 50.901 1.00 59.44 283 HIS A C 1
ATOM 2212 O O . HIS A 1 283 ? -1.702 -6.577 51.547 1.00 59.44 283 HIS A O 1
ATOM 2218 N N . ALA A 1 284 ? -3.719 -5.994 50.774 1.00 60.50 284 ALA A N 1
ATOM 2219 C CA . ALA A 1 284 ? -3.711 -4.664 51.381 1.00 60.50 284 ALA A CA 1
ATOM 2220 C C . ALA A 1 284 ? -3.691 -4.732 52.915 1.00 60.50 284 ALA A C 1
ATOM 2222 O O . ALA A 1 284 ? -2.984 -3.957 53.561 1.00 60.50 284 ALA A O 1
ATOM 2223 N N . SER A 1 285 ? -4.429 -5.677 53.504 1.00 56.88 285 SER A N 1
ATOM 2224 C CA . SER A 1 285 ? -4.443 -5.884 54.953 1.00 56.88 285 SER A CA 1
ATOM 2225 C C . SER A 1 285 ? -3.104 -6.415 55.480 1.00 56.88 285 SER A C 1
ATOM 2227 O O . SER A 1 285 ? -2.625 -5.932 56.505 1.00 56.88 285 SER A O 1
ATOM 2229 N N . VAL A 1 286 ? -2.446 -7.318 54.741 1.00 60.22 286 VAL A N 1
ATOM 2230 C CA . VAL A 1 286 ? -1.113 -7.846 55.069 1.00 60.22 286 VAL A CA 1
ATOM 2231 C C . VAL A 1 286 ? -0.048 -6.756 54.981 1.00 60.22 286 VAL A C 1
ATOM 2233 O O . VAL A 1 286 ? 0.737 -6.617 55.913 1.00 60.22 286 VAL A O 1
ATOM 2236 N N . VAL A 1 287 ? -0.043 -5.942 53.918 1.00 60.81 287 VAL A N 1
ATOM 2237 C CA . VAL A 1 287 ? 0.903 -4.818 53.780 1.00 60.81 287 VAL A CA 1
ATOM 2238 C C . VAL A 1 287 ? 0.710 -3.812 54.913 1.00 60.81 287 VAL A C 1
ATOM 2240 O O . VAL A 1 287 ? 1.675 -3.425 55.562 1.00 60.81 287 VAL A O 1
ATOM 2243 N N . LYS A 1 288 ? -0.537 -3.458 55.243 1.00 55.50 288 LYS A N 1
ATOM 2244 C CA . LYS A 1 288 ? -0.830 -2.541 56.352 1.00 55.50 288 LYS A CA 1
ATOM 2245 C C . LYS A 1 288 ? -0.409 -3.113 57.712 1.00 55.50 288 LYS A C 1
ATOM 2247 O O . LYS A 1 288 ? 0.094 -2.372 58.555 1.00 55.50 288 LYS A O 1
ATOM 2252 N N . ALA A 1 289 ? -0.594 -4.414 57.939 1.00 58.53 289 ALA A N 1
ATOM 2253 C CA . ALA A 1 289 ? -0.130 -5.085 59.153 1.00 58.53 289 ALA A CA 1
ATOM 2254 C C . ALA A 1 289 ? 1.405 -5.110 59.238 1.00 58.53 289 ALA A C 1
ATOM 2256 O O . ALA A 1 289 ? 1.956 -4.827 60.300 1.00 58.53 289 ALA A O 1
ATOM 2257 N N . GLN A 1 290 ? 2.091 -5.365 58.119 1.00 57.38 290 GLN A N 1
ATOM 2258 C CA . GLN A 1 290 ? 3.550 -5.295 58.026 1.00 57.38 290 GLN A CA 1
ATOM 2259 C C . GLN A 1 290 ? 4.066 -3.877 58.278 1.00 57.38 290 GLN A C 1
ATOM 2261 O O . GLN A 1 290 ? 4.980 -3.718 59.078 1.00 57.38 290 GLN A O 1
ATOM 2266 N N . ASP A 1 291 ? 3.452 -2.847 57.694 1.00 53.38 291 ASP A N 1
ATOM 2267 C CA . ASP A 1 291 ? 3.809 -1.443 57.937 1.00 53.38 291 ASP A CA 1
ATOM 2268 C C . ASP A 1 291 ? 3.605 -1.046 59.404 1.00 53.38 291 ASP A C 1
ATOM 2270 O O . ASP A 1 291 ? 4.426 -0.334 59.985 1.00 53.38 291 ASP A O 1
ATOM 2274 N N . THR A 1 292 ? 2.531 -1.536 60.029 1.00 62.62 292 THR A N 1
ATOM 2275 C CA . THR A 1 292 ? 2.236 -1.273 61.445 1.00 62.62 292 THR A CA 1
ATOM 2276 C C . THR A 1 292 ? 3.256 -1.953 62.359 1.00 62.62 292 THR A C 1
ATOM 2278 O O . THR A 1 292 ? 3.746 -1.327 63.299 1.00 62.62 292 THR A O 1
ATOM 2281 N N . GLU A 1 293 ? 3.629 -3.201 62.071 1.00 60.84 293 GLU A N 1
ATOM 2282 C CA . GLU A 1 293 ? 4.645 -3.929 62.836 1.00 60.84 293 GLU A CA 1
ATOM 2283 C C . GLU A 1 293 ? 6.041 -3.329 62.633 1.00 60.84 293 GLU A C 1
ATOM 2285 O O . GLU A 1 293 ? 6.803 -3.171 63.586 1.00 60.84 293 GLU A O 1
ATOM 2290 N N . LEU A 1 294 ? 6.357 -2.892 61.414 1.00 55.00 294 LEU A N 1
ATOM 2291 C CA . LEU A 1 294 ? 7.609 -2.218 61.086 1.00 55.00 294 LEU A CA 1
ATOM 2292 C C . LEU A 1 294 ? 7.702 -0.861 61.800 1.00 55.00 294 LEU A C 1
ATOM 2294 O O . LEU A 1 294 ? 8.736 -0.552 62.388 1.00 55.00 294 LEU A O 1
ATOM 2298 N N . LEU A 1 295 ? 6.610 -0.090 61.867 1.00 54.75 295 LEU A N 1
ATOM 2299 C CA . LEU A 1 295 ? 6.521 1.119 62.696 1.00 54.75 295 LEU A CA 1
ATOM 2300 C C . LEU A 1 295 ? 6.703 0.814 64.189 1.00 54.75 295 LEU A C 1
ATOM 2302 O O . LEU A 1 295 ? 7.404 1.559 64.877 1.00 54.75 295 LEU A O 1
ATOM 2306 N N . ARG A 1 296 ? 6.136 -0.291 64.687 1.00 65.50 296 ARG A N 1
ATOM 2307 C CA . ARG A 1 296 ? 6.297 -0.739 66.079 1.00 65.50 296 ARG A CA 1
ATOM 2308 C C . ARG A 1 296 ? 7.752 -1.090 66.398 1.00 65.50 296 ARG A C 1
ATOM 2310 O O . ARG A 1 296 ? 8.271 -0.659 67.425 1.00 65.50 296 ARG A O 1
ATOM 2317 N N . LEU A 1 297 ? 8.424 -1.817 65.503 1.00 55.22 297 LEU A N 1
ATOM 2318 C CA . LEU A 1 297 ? 9.842 -2.177 65.615 1.00 55.22 297 LEU A CA 1
ATOM 2319 C C . LEU A 1 297 ? 10.750 -0.939 65.577 1.00 55.22 297 LEU A C 1
ATOM 2321 O O . LEU A 1 297 ? 11.691 -0.840 66.362 1.00 55.22 297 LEU A O 1
ATOM 2325 N N . VAL A 1 298 ? 10.432 0.040 64.726 1.00 52.69 298 VAL A N 1
ATOM 2326 C CA . VAL A 1 298 ? 11.145 1.328 64.653 1.00 52.69 298 VAL A CA 1
ATOM 2327 C C . VAL A 1 298 ? 10.957 2.163 65.921 1.00 52.69 298 VAL A C 1
ATOM 2329 O O . VAL A 1 298 ? 11.888 2.834 66.358 1.00 52.69 298 VAL A O 1
ATOM 2332 N N . GLN A 1 299 ? 9.774 2.125 66.533 1.00 54.53 299 GLN A N 1
ATOM 2333 C CA . GLN A 1 299 ? 9.496 2.827 67.790 1.00 54.53 299 GLN A CA 1
ATOM 2334 C C . GLN A 1 299 ? 10.117 2.129 69.011 1.00 54.53 299 GLN A C 1
ATOM 2336 O O . GLN A 1 299 ? 10.507 2.805 69.960 1.00 54.53 299 GLN A O 1
ATOM 2341 N N . ALA A 1 300 ? 10.240 0.799 68.985 1.00 54.34 300 ALA A N 1
ATOM 2342 C CA . ALA A 1 300 ? 10.803 -0.004 70.072 1.00 54.34 300 ALA A CA 1
ATOM 2343 C C . ALA A 1 300 ? 12.345 -0.022 70.113 1.00 54.34 300 ALA A C 1
ATOM 2345 O O . ALA A 1 300 ? 12.918 -0.493 71.095 1.00 54.34 300 ALA A O 1
ATOM 2346 N N . ALA A 1 301 ? 13.023 0.499 69.085 1.00 52.19 301 ALA A N 1
ATOM 2347 C CA . ALA A 1 301 ? 14.482 0.507 68.985 1.00 52.19 301 ALA A CA 1
ATOM 2348 C C . ALA A 1 301 ? 15.040 1.939 68.813 1.00 52.19 301 ALA A C 1
ATOM 2350 O O . ALA A 1 301 ? 15.230 2.403 67.685 1.00 52.19 301 ALA A O 1
ATOM 2351 N N 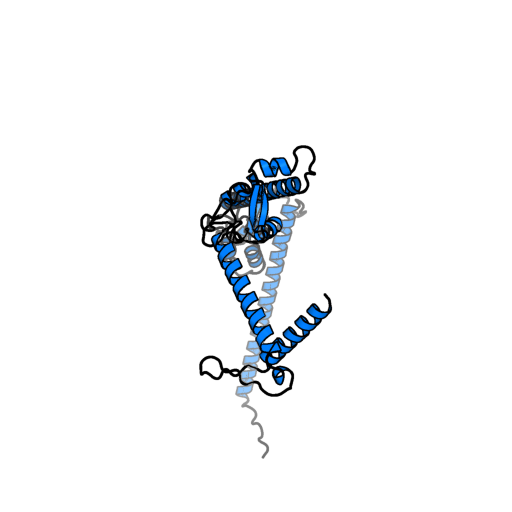. PRO A 1 302 ? 15.384 2.646 69.912 1.00 50.31 302 PRO A N 1
ATOM 2352 C CA . PRO A 1 302 ? 16.014 3.971 69.849 1.00 50.31 302 PRO A CA 1
ATOM 2353 C C . PRO A 1 302 ? 17.360 3.971 69.100 1.00 50.31 302 PRO A C 1
ATOM 2355 O O . PRO A 1 302 ? 17.787 5.002 68.580 1.00 50.31 302 PRO A O 1
ATOM 2358 N N . SER A 1 303 ? 18.013 2.808 69.006 1.00 49.72 303 SER A N 1
ATOM 2359 C CA . SER A 1 303 ? 19.318 2.600 68.373 1.00 49.72 303 SER A CA 1
ATOM 2360 C C . SER A 1 303 ? 19.307 2.644 66.837 1.00 49.72 303 SER A C 1
ATOM 2362 O O . SER A 1 303 ? 20.369 2.795 66.243 1.00 49.72 303 SER A O 1
ATOM 2364 N N . ILE A 1 304 ? 18.139 2.587 66.177 1.00 47.59 304 ILE A N 1
ATOM 2365 C CA . ILE A 1 304 ? 18.022 2.717 64.705 1.00 47.59 304 ILE A CA 1
ATOM 2366 C C . ILE A 1 304 ? 18.198 4.183 64.243 1.00 47.59 304 ILE A C 1
ATOM 2368 O O . ILE A 1 304 ? 18.513 4.447 63.080 1.00 47.59 304 ILE A O 1
ATOM 2372 N N . VAL A 1 305 ? 18.030 5.155 65.152 1.00 47.12 305 VAL A N 1
ATOM 2373 C CA . VAL A 1 305 ? 18.217 6.595 64.879 1.00 47.12 305 VAL A CA 1
ATOM 2374 C C . VAL A 1 305 ? 19.681 7.026 65.051 1.00 47.12 305 VAL A C 1
ATOM 2376 O O . VAL A 1 305 ? 20.132 7.982 64.419 1.00 47.12 305 VAL A O 1
ATOM 2379 N N . THR A 1 306 ? 20.455 6.308 65.860 1.00 50.41 306 THR A N 1
ATOM 2380 C CA . THR A 1 306 ? 21.904 6.496 65.987 1.00 50.41 306 THR A CA 1
ATOM 2381 C C . THR A 1 306 ? 22.621 5.752 64.860 1.00 50.41 306 THR A C 1
ATOM 2383 O O . THR A 1 306 ? 22.247 4.641 64.514 1.00 50.41 306 THR A O 1
ATOM 2386 N N . ARG A 1 307 ? 23.635 6.372 64.243 1.00 46.56 307 ARG A N 1
ATOM 2387 C CA . ARG A 1 307 ? 24.355 5.913 63.030 1.00 46.56 307 ARG A CA 1
ATOM 2388 C C . ARG A 1 307 ? 25.144 4.589 63.170 1.00 46.56 307 ARG A C 1
ATOM 2390 O O . ARG A 1 307 ? 26.086 4.374 62.413 1.00 46.56 307 ARG A O 1
ATOM 2397 N N . GLU A 1 308 ? 24.790 3.703 64.088 1.00 45.41 308 GLU A N 1
ATOM 2398 C CA . GLU A 1 308 ? 25.450 2.409 64.255 1.00 45.41 308 GLU A CA 1
ATOM 2399 C C . GLU A 1 308 ? 24.789 1.320 63.389 1.00 45.41 308 GLU A C 1
ATOM 2401 O O . GLU A 1 308 ? 23.580 1.366 63.143 1.00 45.41 308 GLU A O 1
ATOM 2406 N N . PRO A 1 309 ? 25.565 0.356 62.861 1.00 44.50 309 PRO A N 1
ATOM 2407 C CA . PRO A 1 309 ? 25.033 -0.731 62.047 1.00 44.50 309 PRO A CA 1
ATOM 2408 C C . PRO A 1 309 ? 24.141 -1.646 62.894 1.00 44.50 309 PRO A C 1
ATOM 2410 O O . PRO A 1 309 ? 24.592 -2.282 63.844 1.00 44.50 309 PRO A O 1
ATOM 2413 N N . VAL A 1 310 ? 22.863 -1.730 62.531 1.00 45.97 310 VAL A N 1
ATOM 2414 C CA . VAL A 1 310 ? 21.883 -2.588 63.205 1.00 45.97 310 VAL A CA 1
ATOM 2415 C C . VAL A 1 310 ? 21.923 -3.967 62.556 1.00 45.97 310 VAL A C 1
ATOM 2417 O O . VAL A 1 310 ? 21.557 -4.123 61.391 1.00 45.97 310 VAL A O 1
ATOM 2420 N N . ILE A 1 311 ? 22.371 -4.974 63.304 1.00 48.12 311 ILE A N 1
ATOM 2421 C CA . ILE A 1 311 ? 22.298 -6.375 62.880 1.00 48.12 311 ILE A CA 1
ATOM 2422 C C . ILE A 1 311 ? 20.881 -6.868 63.181 1.00 48.12 311 ILE A C 1
ATOM 2424 O O . ILE A 1 311 ? 20.520 -7.062 64.340 1.00 48.12 311 ILE A O 1
ATOM 2428 N N . VAL A 1 312 ? 20.068 -7.057 62.142 1.00 43.12 312 VAL A N 1
ATOM 2429 C CA . VAL A 1 312 ? 18.733 -7.654 62.275 1.00 43.12 312 VAL A CA 1
ATOM 2430 C C . VAL A 1 312 ? 18.860 -9.163 62.083 1.00 43.12 312 VAL A C 1
ATOM 2432 O O . VAL A 1 312 ? 19.271 -9.622 61.020 1.00 43.12 312 VAL A O 1
ATOM 2435 N N . VAL A 1 313 ? 18.519 -9.939 63.113 1.00 38.72 313 VAL A N 1
ATOM 2436 C CA . VAL A 1 313 ? 18.499 -11.406 63.045 1.00 38.72 313 VAL A CA 1
ATOM 2437 C C . VAL A 1 313 ? 17.074 -11.861 62.754 1.00 38.72 313 VAL A C 1
ATOM 2439 O O . VAL A 1 313 ? 16.190 -11.713 63.594 1.00 38.72 313 VAL A O 1
ATOM 2442 N N . VAL A 1 314 ? 16.857 -12.452 61.579 1.00 40.75 314 VAL A N 1
ATOM 2443 C CA . VAL A 1 314 ? 15.622 -13.178 61.255 1.00 40.75 314 VAL A CA 1
ATOM 2444 C C . VAL A 1 314 ? 15.999 -14.627 60.966 1.00 40.75 314 VAL A C 1
ATOM 2446 O O . VAL A 1 314 ? 16.742 -14.901 60.029 1.00 40.75 314 VAL A O 1
ATOM 2449 N N . GLY A 1 315 ? 15.521 -15.557 61.796 1.00 40.62 315 GLY A N 1
ATOM 2450 C CA . GLY A 1 315 ? 15.564 -16.996 61.502 1.00 40.62 315 GLY A CA 1
ATOM 2451 C C . GLY A 1 315 ? 16.949 -17.597 61.206 1.00 40.62 315 GLY A C 1
ATOM 2452 O O . GLY A 1 315 ? 17.042 -18.464 60.345 1.00 40.62 315 GLY A O 1
ATOM 2453 N N . ASN A 1 316 ? 18.005 -17.172 61.913 1.00 37.91 316 ASN A N 1
ATOM 2454 C CA . ASN A 1 316 ? 19.376 -17.719 61.834 1.00 37.91 316 ASN A CA 1
ATOM 2455 C C . ASN A 1 316 ? 20.147 -17.540 60.503 1.00 37.91 316 ASN A C 1
ATOM 2457 O O . ASN A 1 316 ? 21.088 -18.292 60.251 1.00 37.91 316 ASN A O 1
ATOM 2461 N N . ALA A 1 317 ? 19.853 -16.523 59.685 1.00 33.03 317 ALA A N 1
ATOM 2462 C CA . ALA A 1 317 ? 20.705 -16.167 58.542 1.00 33.03 317 ALA A CA 1
ATOM 2463 C C . ALA A 1 317 ? 21.071 -14.674 58.526 1.00 33.03 317 ALA A C 1
ATOM 2465 O O . ALA A 1 317 ? 20.221 -13.808 58.727 1.00 33.03 317 ALA A O 1
ATOM 2466 N N . TYR A 1 318 ? 22.349 -14.373 58.264 1.00 42.69 318 TYR A N 1
ATOM 2467 C CA . TYR A 1 318 ? 22.838 -13.007 58.072 1.00 42.69 318 TYR A CA 1
ATOM 2468 C C . TYR A 1 318 ? 22.426 -12.509 56.684 1.00 42.69 318 TYR A C 1
ATOM 2470 O O . TYR A 1 318 ? 22.917 -13.017 55.677 1.00 42.69 318 TYR A O 1
ATOM 2478 N N . VAL A 1 319 ? 21.568 -11.490 56.613 1.00 39.69 319 VAL A N 1
ATOM 2479 C CA . VAL A 1 319 ? 21.310 -10.764 55.362 1.00 39.69 319 VAL A CA 1
ATOM 2480 C C . VAL A 1 319 ? 21.977 -9.399 55.465 1.00 39.69 319 VAL A C 1
ATOM 2482 O O . VAL A 1 319 ? 21.538 -8.532 56.217 1.00 39.69 319 VAL A O 1
ATOM 2485 N N . GLY A 1 320 ? 23.070 -9.209 54.724 1.00 37.25 320 GLY A N 1
ATOM 2486 C CA . GLY A 1 320 ? 23.688 -7.897 54.563 1.00 37.25 320 GLY A CA 1
ATOM 2487 C C . GLY A 1 320 ? 22.765 -6.999 53.745 1.00 37.25 320 GLY A C 1
ATOM 2488 O O . GLY A 1 320 ? 22.580 -7.224 52.551 1.00 37.25 320 GLY A O 1
ATOM 2489 N N . LEU A 1 321 ? 22.166 -5.994 54.379 1.00 46.28 321 LEU A N 1
ATOM 2490 C CA . LEU A 1 321 ? 21.377 -4.989 53.673 1.00 46.28 321 LEU A CA 1
ATOM 2491 C C . LEU A 1 321 ? 22.324 -4.057 52.912 1.00 46.28 321 LEU A C 1
ATOM 2493 O O . LEU A 1 321 ? 23.304 -3.565 53.471 1.00 46.28 321 LEU A O 1
ATOM 2497 N N . SER A 1 322 ? 22.042 -3.815 51.631 1.00 45.47 322 SER A N 1
ATOM 2498 C CA . SER A 1 322 ? 22.858 -2.902 50.830 1.00 45.47 322 SER A CA 1
ATOM 2499 C C . SER A 1 322 ? 22.733 -1.471 51.358 1.00 45.47 322 SER A C 1
ATOM 2501 O O . SER A 1 322 ? 21.660 -1.044 51.794 1.00 45.47 322 SER A O 1
ATOM 2503 N N . SER A 1 323 ? 23.818 -0.697 51.282 1.00 48.38 323 SER A N 1
ATOM 2504 C CA . SER A 1 323 ? 23.844 0.711 51.711 1.00 48.38 323 SER A CA 1
ATOM 2505 C C . SER A 1 323 ? 22.726 1.529 51.057 1.00 48.38 323 SER A C 1
ATOM 2507 O O . SER A 1 323 ? 22.103 2.369 51.699 1.00 48.38 323 SER A O 1
ATOM 2509 N N . ARG A 1 324 ? 22.405 1.196 49.801 1.00 51.41 324 ARG A N 1
ATOM 2510 C CA . ARG A 1 324 ? 21.326 1.805 49.025 1.00 51.41 324 ARG A CA 1
ATOM 2511 C C . ARG A 1 324 ? 19.940 1.534 49.616 1.00 51.41 324 ARG A C 1
ATOM 2513 O O . ARG A 1 324 ? 19.143 2.458 49.713 1.00 51.41 324 ARG A O 1
ATOM 2520 N N . PHE A 1 325 ? 19.666 0.306 50.062 1.00 58.78 325 PHE A N 1
ATOM 2521 C CA . PHE A 1 325 ? 18.402 -0.016 50.732 1.00 58.78 325 PHE A CA 1
ATOM 2522 C C . PHE A 1 325 ? 18.255 0.765 52.045 1.00 58.78 325 PHE A C 1
ATOM 2524 O O . PHE A 1 325 ? 17.187 1.294 52.334 1.00 58.78 325 PHE A O 1
ATOM 2531 N N . ILE A 1 326 ? 19.340 0.899 52.817 1.00 56.28 326 ILE A N 1
ATOM 2532 C CA . ILE A 1 326 ? 19.336 1.677 54.066 1.00 56.28 326 ILE A CA 1
ATOM 2533 C C . ILE A 1 326 ? 19.064 3.164 53.787 1.00 56.28 326 ILE A C 1
ATOM 2535 O O . ILE A 1 326 ? 18.327 3.805 54.537 1.00 56.28 326 ILE A O 1
ATOM 2539 N N . GLU A 1 327 ? 19.628 3.724 52.717 1.00 60.25 327 GLU A N 1
ATOM 2540 C CA . GLU A 1 327 ? 19.398 5.117 52.311 1.00 60.25 327 GLU A CA 1
ATOM 2541 C C . GLU A 1 327 ? 17.967 5.360 51.812 1.00 60.25 327 GLU A C 1
ATOM 2543 O O . GLU A 1 327 ? 17.315 6.301 52.271 1.00 60.25 327 GLU A O 1
ATOM 2548 N N . GLU A 1 328 ? 17.445 4.488 50.945 1.00 59.75 328 GLU A N 1
ATOM 2549 C CA . GLU A 1 328 ? 16.069 4.560 50.435 1.00 59.75 328 GLU A CA 1
ATOM 2550 C C . GLU A 1 328 ? 15.044 4.388 51.572 1.00 59.75 328 GLU A C 1
ATOM 2552 O O . GLU A 1 328 ? 14.078 5.150 51.670 1.00 59.75 328 GLU A O 1
ATOM 2557 N N . TRP A 1 329 ? 15.298 3.466 52.505 1.00 60.81 329 TRP A N 1
ATOM 2558 C CA . TRP A 1 329 ? 14.449 3.253 53.676 1.00 60.81 329 TRP A CA 1
ATOM 2559 C C . TRP A 1 329 ? 14.476 4.447 54.644 1.00 60.81 329 TRP A C 1
ATOM 2561 O O . TRP A 1 329 ? 13.430 4.886 55.124 1.00 60.81 329 TRP A O 1
ATOM 2571 N N . ARG A 1 330 ? 15.646 5.058 54.883 1.00 59.34 330 ARG A N 1
ATOM 2572 C CA . ARG A 1 330 ? 15.755 6.291 55.690 1.00 59.34 330 ARG A CA 1
ATOM 2573 C C . ARG A 1 330 ? 15.000 7.458 55.054 1.00 59.34 330 ARG A C 1
ATOM 2575 O O . ARG A 1 330 ? 14.329 8.208 55.769 1.00 59.34 330 ARG A O 1
ATOM 2582 N N . ALA A 1 331 ? 15.078 7.608 53.733 1.00 61.72 331 ALA A N 1
ATOM 2583 C CA . ALA A 1 331 ? 14.325 8.624 53.003 1.00 61.72 331 ALA A CA 1
ATOM 2584 C C . ALA A 1 331 ? 12.809 8.398 53.134 1.00 61.72 331 ALA A C 1
ATOM 2586 O O . ALA A 1 331 ? 12.068 9.344 53.413 1.00 61.72 331 ALA A O 1
ATOM 2587 N N . TYR A 1 332 ? 12.361 7.142 53.030 1.00 56.25 332 TYR A N 1
ATOM 2588 C CA . TYR A 1 332 ? 10.966 6.754 53.227 1.00 56.25 332 TYR A CA 1
ATOM 2589 C C . TYR A 1 332 ? 10.465 7.080 54.643 1.00 56.25 332 TYR A C 1
ATOM 2591 O O . TYR A 1 332 ? 9.492 7.818 54.785 1.00 56.25 332 TYR A O 1
ATOM 2599 N N . VAL A 1 333 ? 11.167 6.651 55.699 1.00 53.34 333 VAL A N 1
ATOM 2600 C CA . VAL A 1 333 ? 10.782 6.924 57.102 1.00 53.34 333 VAL A CA 1
ATOM 2601 C C . VAL A 1 333 ? 10.743 8.426 57.409 1.00 53.34 333 VAL A C 1
ATOM 2603 O O . VAL A 1 333 ? 9.846 8.902 58.109 1.00 53.34 333 VAL A O 1
ATOM 2606 N N . THR A 1 334 ? 11.682 9.201 56.859 1.00 55.81 334 THR A N 1
ATOM 2607 C CA . THR A 1 334 ? 11.715 10.663 57.038 1.00 55.81 334 THR A CA 1
ATOM 2608 C C . THR A 1 334 ? 10.526 11.341 56.348 1.00 55.81 334 THR A C 1
ATOM 2610 O O . THR A 1 334 ? 9.932 12.265 56.909 1.00 55.81 334 THR A O 1
ATOM 2613 N N . ASN A 1 335 ? 10.129 10.858 55.166 1.00 50.75 335 ASN A N 1
ATOM 2614 C CA . ASN A 1 335 ? 8.945 11.346 54.458 1.00 50.75 335 ASN A CA 1
ATOM 2615 C C . ASN A 1 335 ? 7.637 10.954 55.157 1.00 50.75 335 ASN A C 1
ATOM 2617 O O . ASN A 1 335 ? 6.755 11.801 55.294 1.00 50.75 335 ASN A O 1
ATOM 2621 N N . VAL A 1 336 ? 7.534 9.729 55.678 1.00 47.22 336 VAL A N 1
ATOM 2622 C CA . VAL A 1 336 ? 6.366 9.274 56.448 1.00 47.22 336 VAL A CA 1
ATOM 2623 C C . VAL A 1 336 ? 6.197 10.101 57.730 1.00 47.22 336 VAL A C 1
ATOM 2625 O O . VAL A 1 336 ? 5.084 10.534 58.029 1.00 47.22 336 VAL A O 1
ATOM 2628 N N . ARG A 1 337 ? 7.289 10.427 58.447 1.00 46.84 337 ARG A N 1
ATOM 2629 C CA . ARG A 1 337 ? 7.258 11.348 59.608 1.00 46.84 337 ARG A CA 1
ATOM 2630 C C . ARG A 1 337 ? 6.857 12.780 59.244 1.00 46.84 337 ARG A C 1
ATOM 2632 O O . ARG A 1 337 ? 6.187 13.441 60.029 1.00 46.84 337 ARG A O 1
ATOM 2639 N N . ARG A 1 338 ? 7.255 13.279 58.068 1.00 44.91 338 ARG A N 1
ATOM 2640 C CA . ARG A 1 338 ? 6.806 14.595 57.577 1.00 44.91 338 ARG A CA 1
ATOM 2641 C C . ARG A 1 338 ? 5.309 14.614 57.288 1.00 44.91 338 ARG A C 1
ATOM 2643 O O . ARG A 1 338 ? 4.662 15.593 57.625 1.00 44.91 338 ARG A O 1
ATOM 2650 N N . GLN A 1 339 ? 4.761 13.545 56.715 1.00 40.53 339 GLN A N 1
ATOM 2651 C CA . GLN A 1 339 ? 3.326 13.448 56.431 1.00 40.53 339 GLN A CA 1
ATOM 2652 C C . GLN A 1 339 ? 2.471 13.290 57.696 1.00 40.53 339 GLN A C 1
ATOM 2654 O O . GLN A 1 339 ? 1.365 13.813 57.741 1.00 40.53 339 GLN A O 1
ATOM 2659 N N . SER A 1 340 ? 2.989 12.642 58.742 1.00 37.88 340 SER A N 1
ATOM 2660 C CA . SER A 1 340 ? 2.283 12.495 60.027 1.00 37.88 340 SER A CA 1
ATOM 2661 C C . SER A 1 340 ? 2.364 13.726 60.945 1.00 37.88 340 SER A C 1
ATOM 2663 O O . SER A 1 340 ? 1.593 13.805 61.889 1.00 37.88 340 SER A O 1
ATOM 2665 N N . ASN A 1 341 ? 3.226 14.707 60.646 1.00 37.00 341 ASN A N 1
ATOM 2666 C CA . ASN A 1 341 ? 3.254 16.023 61.311 1.00 37.00 341 ASN A CA 1
ATOM 2667 C C . ASN A 1 341 ? 2.444 17.106 60.563 1.00 37.00 341 ASN A C 1
ATOM 2669 O O . ASN A 1 341 ? 2.471 18.269 60.959 1.00 37.00 341 ASN A O 1
ATOM 2673 N N . ILE A 1 342 ? 1.783 16.747 59.455 1.00 37.56 342 ILE A N 1
ATOM 2674 C CA . ILE A 1 342 ? 0.936 17.644 58.643 1.00 37.56 342 ILE A CA 1
ATOM 2675 C C . ILE A 1 342 ? -0.565 17.298 58.809 1.00 37.56 342 ILE A C 1
ATOM 2677 O O . ILE A 1 342 ? -1.415 17.934 58.190 1.00 37.56 342 ILE A O 1
ATOM 2681 N N . LEU A 1 343 ? -0.906 16.338 59.680 1.00 31.17 343 LEU A N 1
ATOM 2682 C CA . LEU A 1 343 ? -2.281 16.042 60.105 1.00 31.17 343 LEU A CA 1
ATOM 2683 C C . LEU A 1 343 ? -2.545 16.544 61.523 1.00 31.17 343 LEU A C 1
ATOM 2685 O O . LEU A 1 343 ? -1.714 16.235 62.408 1.00 31.17 343 LEU A O 1
#

Foldseek 3Di:
DDPDDDDDDPVVVVVVVVVVVVVVVVVVVVVVVVVVLVVVLVVLVVVLVVVQCCLVVQDDPDPDDDRPPQDPWKFKDFPQQVVQLSRPPPDQGGPPCSQVVQADPVRFGEPVCSVPGIDIGTPVSVCVSVVPHHDDDDTHTPVRHDPVNVVVVVVVVVVLVVVVVVLVVQLVQQVCLVPPDCPDPGVVNQLVVLQKFKWQPVQVVQSNPDDSVVHDDDCDLHGPNQQADPVRAGEPPGRIDMDGNVSVVVSVVPDDPVNDPDDGGGPPPGDHDPVNVVVVVVVVVVVVVVVVVVVVVVVVDPCLVPPDDDFDDDPPDGDDDDPVNNVVVVVVVVVVVVVVVVD

Organism: NCBI:txid1486918

pLDDT: mean 73.95, std 16.76, range [31.17, 94.06]

Secondary structure (DSSP, 8-state):
-----PPPPHHHHHHHHHHHHHHHHHHHHHHHHHHHHHHHHHHHHHHHHHHHHHHHHS----SS-------S-EEEEEHHHHHHHHH-TT-SSS-GGGGTTTB-TTSSBPHHHHHHHEEEEEHHHHHHHHHTSSS---PEEGGGB-HHHHHHHHHHHHHHHHHHHHHHHHHHHHHHHHH--S-SS-HHHHHTTT-EEEEEHHHHHHHHH--TTT-----TTTTTGGGB-TTSSBPTT--EEEEEHHHHHHHHHHS-TTS------BTTT--B-HHHHHHHHHHHHHHHHHHHHHHHHHHH-GGGTSSS-----BTTB-----HHHHHHHHHHHHHHHHHHT--